Protein AF-A0A7J4LAL2-F1 (afdb_monomer)

Structure (mmCIF, N/CA/C/O backbone):
data_AF-A0A7J4LAL2-F1
#
_entry.id   AF-A0A7J4LAL2-F1
#
loop_
_atom_site.group_PDB
_atom_site.id
_atom_site.type_symbol
_atom_site.label_atom_id
_atom_site.label_alt_id
_atom_site.label_comp_id
_atom_site.label_asym_id
_atom_site.label_entity_id
_atom_site.label_seq_id
_atom_site.pdbx_PDB_ins_code
_atom_site.Cartn_x
_atom_site.Cartn_y
_atom_site.Cartn_z
_atom_site.occupancy
_atom_site.B_iso_or_equiv
_atom_site.auth_seq_id
_atom_site.auth_comp_id
_atom_site.auth_asym_id
_atom_site.auth_atom_id
_atom_site.pdbx_PDB_model_num
ATOM 1 N N . MET A 1 1 ? -3.115 -68.281 -24.244 1.00 37.03 1 MET A N 1
ATOM 2 C CA . MET A 1 1 ? -1.681 -67.940 -24.209 1.00 37.03 1 MET A CA 1
ATOM 3 C C . MET A 1 1 ? -1.554 -66.505 -24.673 1.00 37.03 1 MET A C 1
ATOM 5 O O . MET A 1 1 ? -2.064 -66.215 -25.743 1.00 37.03 1 MET A O 1
A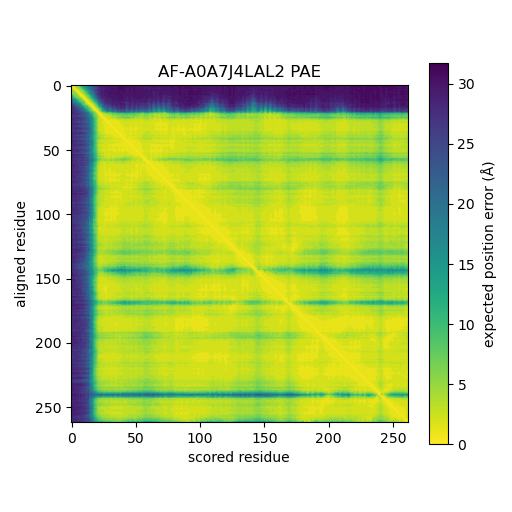TOM 9 N N . ASP A 1 2 ? -0.970 -65.681 -23.801 1.00 36.44 2 ASP A N 1
ATOM 10 C CA . ASP A 1 2 ? -0.327 -64.375 -24.030 1.00 36.44 2 ASP A CA 1
ATOM 11 C C . ASP A 1 2 ? -1.163 -63.224 -24.619 1.00 36.44 2 ASP A C 1
ATOM 13 O O . ASP A 1 2 ? -1.672 -63.290 -25.729 1.00 36.44 2 ASP A O 1
ATOM 17 N N . ARG A 1 3 ? -1.544 -62.252 -23.774 1.00 35.62 3 ARG A N 1
ATOM 18 C CA . ARG A 1 3 ? -0.786 -61.046 -23.348 1.00 35.62 3 ARG A CA 1
ATOM 19 C C . ARG A 1 3 ? -0.730 -60.003 -24.466 1.00 35.62 3 ARG A C 1
ATOM 21 O O . ARG A 1 3 ? -0.065 -60.208 -25.465 1.00 35.62 3 ARG A O 1
ATOM 28 N N . ASP A 1 4 ? -1.437 -58.893 -24.262 1.00 35.50 4 ASP A N 1
ATOM 29 C CA . ASP A 1 4 ? -0.792 -57.584 -24.105 1.00 35.50 4 ASP A CA 1
ATOM 30 C C . ASP A 1 4 ? -1.846 -56.512 -23.804 1.00 35.50 4 ASP A C 1
ATOM 32 O O . ASP A 1 4 ? -2.531 -55.968 -24.671 1.00 35.50 4 ASP A O 1
ATOM 36 N N . THR A 1 5 ? -1.982 -56.217 -22.513 1.00 37.84 5 THR A N 1
ATOM 37 C CA . THR A 1 5 ? -2.613 -55.001 -22.006 1.00 37.84 5 THR A CA 1
ATOM 38 C C . THR A 1 5 ? -1.734 -53.810 -22.373 1.00 37.84 5 THR A C 1
ATOM 40 O O . THR A 1 5 ? -0.661 -53.625 -21.802 1.00 37.84 5 THR A O 1
ATOM 43 N N . LYS A 1 6 ? -2.191 -52.997 -23.328 1.00 37.53 6 LYS A N 1
ATOM 44 C CA . LYS A 1 6 ? -1.593 -51.699 -23.644 1.00 37.53 6 LYS A CA 1
ATOM 45 C C . LYS A 1 6 ? -1.957 -50.709 -22.539 1.00 37.53 6 LYS A C 1
ATOM 47 O O . LYS A 1 6 ? -3.076 -50.209 -22.482 1.00 37.53 6 LYS A O 1
ATOM 52 N N . THR A 1 7 ? -1.003 -50.469 -21.652 1.00 33.69 7 THR A N 1
ATOM 53 C CA . THR A 1 7 ? -1.002 -49.380 -20.678 1.00 33.69 7 THR A CA 1
ATOM 54 C C . THR A 1 7 ? -0.974 -48.057 -21.442 1.00 33.69 7 THR A C 1
ATOM 56 O O . THR A 1 7 ? 0.025 -47.725 -22.079 1.00 33.69 7 THR A O 1
ATOM 59 N N . THR A 1 8 ? -2.086 -47.325 -21.452 1.00 35.75 8 THR A N 1
ATOM 60 C CA . THR A 1 8 ? -2.110 -45.932 -21.910 1.00 35.75 8 THR A CA 1
ATOM 61 C C . THR A 1 8 ? -1.498 -45.085 -20.806 1.00 35.75 8 THR A C 1
ATOM 63 O O . THR A 1 8 ? -2.106 -44.904 -19.755 1.00 35.75 8 THR A O 1
ATOM 66 N N . ASP A 1 9 ? -0.269 -44.643 -21.051 1.00 32.09 9 ASP A N 1
ATOM 67 C CA . ASP A 1 9 ? 0.460 -43.657 -20.261 1.00 32.09 9 ASP A CA 1
ATOM 68 C C . ASP A 1 9 ? -0.407 -42.398 -20.105 1.00 32.09 9 ASP A C 1
ATOM 70 O O . ASP A 1 9 ? -0.666 -41.672 -21.070 1.00 32.09 9 ASP A O 1
ATOM 74 N N . GLU A 1 10 ? -0.880 -42.150 -18.886 1.00 33.84 10 GLU A N 1
ATOM 75 C CA . GLU A 1 10 ? -1.376 -40.843 -18.483 1.00 33.84 10 GLU A CA 1
ATOM 76 C C . GLU A 1 10 ? -0.178 -39.894 -18.480 1.00 33.84 10 GLU A C 1
ATOM 78 O O . GLU A 1 10 ? 0.601 -39.825 -17.529 1.00 33.84 10 GLU A O 1
ATOM 83 N N . SER A 1 11 ? -0.008 -39.161 -19.580 1.00 35.31 11 SER A N 1
ATOM 84 C CA . SER A 1 11 ? 0.901 -38.027 -19.635 1.00 35.31 11 SER A CA 1
ATOM 85 C C . SER A 1 11 ? 0.425 -36.986 -18.623 1.00 35.31 11 SER A C 1
ATOM 87 O O . SER A 1 11 ? -0.451 -36.168 -18.915 1.00 35.31 11 SER A O 1
ATOM 89 N N . VAL A 1 12 ? 0.993 -37.031 -17.419 1.00 36.62 12 VAL A N 1
ATOM 90 C CA . VAL A 1 12 ? 0.910 -35.960 -16.430 1.00 36.62 12 VAL A CA 1
ATOM 91 C C . VAL A 1 12 ? 1.458 -34.711 -17.108 1.00 36.62 12 VAL A C 1
ATOM 93 O O . VAL A 1 12 ? 2.666 -34.577 -17.314 1.00 36.62 12 VAL A O 1
ATOM 96 N N . SER A 1 13 ? 0.560 -33.815 -17.522 1.00 32.97 13 SER A N 1
ATOM 97 C CA . SER A 1 13 ? 0.943 -32.514 -18.050 1.00 32.97 13 SER A CA 1
ATOM 98 C C . SER A 1 13 ? 1.748 -31.812 -16.963 1.00 32.97 13 SER A C 1
ATOM 100 O O . SER A 1 13 ? 1.212 -31.499 -15.896 1.00 32.97 13 SER A O 1
ATOM 102 N N . ALA A 1 14 ? 3.039 -31.601 -17.220 1.00 33.41 14 ALA A N 1
ATOM 103 C CA . ALA A 1 14 ? 3.868 -30.739 -16.394 1.00 33.41 14 ALA A CA 1
ATOM 104 C C . ALA A 1 14 ? 3.110 -29.422 -16.156 1.00 33.41 14 ALA A C 1
ATOM 106 O O . ALA A 1 14 ? 2.468 -28.935 -17.093 1.00 33.41 14 ALA A O 1
ATOM 107 N N . PRO A 1 15 ? 3.141 -28.857 -14.935 1.00 31.86 15 PRO A N 1
ATOM 108 C CA . PRO A 1 15 ? 2.466 -27.599 -14.668 1.00 31.86 15 PRO A CA 1
ATOM 109 C C . PRO A 1 15 ? 2.967 -26.594 -15.698 1.00 31.86 15 PRO A C 1
ATOM 111 O O . PRO A 1 15 ? 4.175 -26.365 -15.795 1.00 31.86 15 PRO A O 1
ATOM 114 N N . GLU A 1 16 ? 2.045 -26.066 -16.508 1.00 30.48 16 GLU A N 1
ATOM 115 C CA . GLU A 1 16 ? 2.345 -25.012 -17.465 1.00 30.48 16 GLU A CA 1
ATOM 116 C C . GLU A 1 16 ? 3.168 -23.967 -16.722 1.00 30.48 16 GLU A C 1
ATOM 118 O O . GLU A 1 16 ? 2.701 -23.365 -15.751 1.00 30.48 16 GLU A O 1
ATOM 123 N N . CYS A 1 17 ? 4.428 -23.822 -17.133 1.00 28.47 17 CYS A N 1
ATOM 124 C CA . CYS A 1 17 ? 5.316 -22.791 -16.640 1.00 28.47 17 CYS A CA 1
ATOM 125 C C . CYS A 1 17 ? 4.648 -21.470 -17.014 1.00 28.47 17 CYS A C 1
ATOM 127 O O . CYS A 1 17 ? 4.787 -20.998 -18.144 1.00 28.47 17 CYS A O 1
ATOM 129 N N . ARG A 1 18 ? 3.808 -20.942 -16.113 1.00 34.31 18 ARG A N 1
ATOM 130 C CA . ARG A 1 18 ? 3.089 -19.691 -16.320 1.00 34.31 18 ARG A CA 1
ATOM 131 C C . ARG A 1 18 ? 4.161 -18.653 -16.552 1.00 34.31 18 ARG A C 1
ATOM 133 O O . ARG A 1 18 ? 4.879 -18.288 -15.623 1.00 34.31 18 ARG A O 1
ATOM 140 N N . VAL A 1 19 ? 4.296 -18.232 -17.808 1.00 36.88 19 VAL A N 1
ATOM 141 C CA . VAL A 1 19 ? 5.183 -17.138 -18.172 1.00 36.88 19 VAL A CA 1
ATOM 142 C C . VAL A 1 19 ? 4.794 -15.988 -17.247 1.00 36.88 19 VAL A C 1
ATOM 144 O O . VAL A 1 19 ? 3.631 -15.577 -17.268 1.00 36.88 19 VAL A O 1
ATOM 147 N N . PRO A 1 20 ? 5.705 -15.522 -16.384 1.00 49.03 20 PRO A N 1
ATOM 148 C CA . PRO A 1 20 ? 5.380 -14.497 -15.415 1.00 49.03 20 PRO A CA 1
ATOM 149 C C . PRO A 1 20 ? 4.814 -13.295 -16.155 1.00 49.03 20 PRO A C 1
ATOM 151 O O . PRO A 1 20 ? 5.414 -12.839 -17.136 1.00 49.03 20 PRO A O 1
ATOM 154 N N . THR A 1 21 ? 3.672 -12.778 -15.701 1.00 60.22 21 THR A N 1
ATOM 155 C CA . THR A 1 21 ? 3.156 -11.497 -16.179 1.00 60.22 21 THR A CA 1
ATOM 156 C C . THR A 1 21 ? 4.270 -10.478 -15.980 1.00 60.22 21 THR A C 1
ATOM 158 O O . THR A 1 21 ? 4.649 -10.163 -14.856 1.00 60.22 21 THR A O 1
ATOM 161 N N . ILE A 1 22 ? 4.893 -10.049 -17.079 1.00 73.75 22 ILE A N 1
ATOM 162 C CA . ILE A 1 22 ? 6.085 -9.205 -17.020 1.00 73.75 22 ILE A CA 1
ATOM 163 C C . ILE A 1 22 ? 5.688 -7.918 -16.293 1.00 73.75 22 ILE A C 1
ATOM 165 O O . ILE A 1 22 ? 4.811 -7.214 -16.798 1.00 73.75 22 ILE A O 1
ATOM 169 N N . ILE A 1 23 ? 6.360 -7.602 -15.174 1.00 83.75 23 ILE A N 1
ATOM 170 C CA . ILE A 1 23 ? 6.176 -6.352 -14.409 1.00 83.75 23 ILE A CA 1
ATOM 171 C C . ILE A 1 23 ? 6.081 -5.204 -15.397 1.00 83.75 23 ILE A C 1
ATOM 173 O O . ILE A 1 23 ? 6.961 -5.105 -16.256 1.00 83.75 23 ILE A O 1
ATOM 177 N N . GLN A 1 24 ? 5.049 -4.363 -15.329 1.00 87.94 24 GLN A N 1
ATOM 178 C CA . GLN A 1 24 ? 4.891 -3.235 -16.254 1.00 87.94 24 GLN A CA 1
ATOM 179 C C . GLN A 1 24 ? 5.505 -1.945 -15.697 1.00 87.94 24 GLN A C 1
ATOM 181 O O . GLN A 1 24 ? 5.954 -1.875 -14.559 1.00 87.94 24 GLN A O 1
ATOM 186 N N . GLN A 1 25 ? 5.639 -0.928 -16.551 1.00 87.75 25 GLN A N 1
ATOM 187 C CA . GLN A 1 25 ? 6.135 0.372 -16.101 1.00 87.75 25 GLN A CA 1
ATOM 188 C C . GLN A 1 25 ? 5.074 1.021 -15.207 1.00 87.75 25 GLN A C 1
ATOM 190 O O . GLN A 1 25 ? 3.978 1.233 -15.715 1.00 87.75 25 GLN A O 1
ATOM 195 N N . PRO A 1 26 ? 5.380 1.379 -13.952 1.00 85.75 26 PRO A N 1
ATOM 196 C CA . PRO A 1 26 ? 4.416 2.011 -13.058 1.00 85.75 26 PRO A CA 1
ATOM 197 C C . PRO A 1 26 ? 4.040 3.396 -13.596 1.00 85.75 26 PRO A C 1
ATOM 199 O O . PRO A 1 26 ? 4.895 4.260 -13.783 1.00 85.75 26 PRO A O 1
ATOM 202 N N . LEU A 1 27 ? 2.753 3.588 -13.872 1.00 93.31 27 LEU A N 1
ATOM 203 C CA . LEU A 1 27 ? 2.161 4.820 -14.409 1.00 93.31 27 LEU A CA 1
ATOM 204 C C . LEU A 1 27 ? 1.568 5.629 -13.254 1.00 93.31 27 LEU A C 1
ATOM 206 O O . LEU A 1 27 ? 0.356 5.789 -13.157 1.00 93.31 27 LEU A O 1
ATOM 210 N N . TRP A 1 28 ? 2.407 5.984 -12.280 1.00 95.94 28 TRP A N 1
ATOM 211 C CA . TRP A 1 28 ? 1.936 6.378 -10.949 1.00 95.94 28 TRP A CA 1
ATOM 212 C C . TRP A 1 28 ? 1.101 7.659 -10.952 1.00 95.94 28 TRP A C 1
ATOM 214 O O . TRP A 1 28 ? 0.039 7.704 -10.334 1.00 95.94 28 TRP A O 1
ATOM 224 N N . GLU A 1 29 ? 1.548 8.680 -11.681 1.00 95.44 29 GLU A N 1
ATOM 225 C CA . GLU A 1 29 ? 0.837 9.957 -11.766 1.00 95.44 29 GLU A CA 1
ATOM 226 C C . GLU A 1 29 ? -0.463 9.816 -12.563 1.00 95.44 29 GLU A C 1
ATOM 228 O O . GLU A 1 29 ? -1.510 10.301 -12.132 1.00 95.44 29 GLU A O 1
ATOM 233 N N . GLU A 1 30 ? -0.438 9.080 -13.676 1.00 96.81 30 GLU A N 1
ATOM 234 C CA . GLU A 1 30 ? -1.635 8.765 -14.454 1.00 96.81 30 GLU A CA 1
ATOM 235 C C . GLU A 1 30 ? -2.632 7.944 -13.632 1.00 96.81 30 GLU A C 1
ATOM 237 O O . GLU A 1 30 ? -3.825 8.232 -13.653 1.00 96.81 30 GLU A O 1
ATOM 242 N N . ALA A 1 31 ? -2.159 6.960 -12.868 1.00 97.06 31 ALA A N 1
ATOM 243 C CA . ALA A 1 31 ? -2.991 6.135 -12.004 1.00 97.06 31 ALA A CA 1
ATOM 244 C C . ALA A 1 31 ? -3.607 6.937 -10.855 1.00 97.06 31 ALA A C 1
ATOM 246 O O . ALA A 1 31 ? -4.798 6.806 -10.579 1.00 97.06 31 ALA A O 1
ATOM 247 N N . LYS A 1 32 ? -2.824 7.808 -10.212 1.00 97.06 32 LYS A N 1
ATOM 248 C CA . LYS A 1 32 ? -3.316 8.709 -9.166 1.00 97.06 32 LYS A CA 1
ATOM 249 C C . LYS A 1 32 ? -4.404 9.621 -9.726 1.00 97.06 32 LYS A C 1
ATOM 251 O O . LYS A 1 32 ? -5.471 9.742 -9.129 1.00 97.06 32 LYS A O 1
ATOM 256 N N . ASN A 1 33 ? -4.178 10.205 -10.902 1.00 96.75 33 ASN A N 1
ATOM 257 C CA . ASN A 1 33 ? -5.183 11.012 -11.590 1.00 96.75 33 ASN A CA 1
ATOM 258 C C . ASN A 1 33 ? -6.412 10.186 -11.983 1.00 96.75 33 AS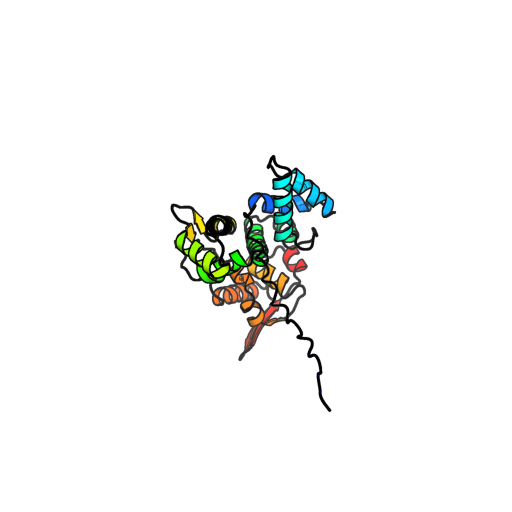N A C 1
ATOM 260 O O . ASN A 1 33 ? -7.528 10.675 -11.832 1.00 96.75 33 ASN A O 1
ATOM 264 N N . ALA A 1 34 ? -6.237 8.931 -12.403 1.00 97.50 34 ALA A N 1
ATOM 265 C CA . ALA A 1 34 ? -7.336 8.025 -12.712 1.00 97.50 34 ALA A CA 1
ATOM 266 C C . ALA A 1 34 ? -8.227 7.774 -11.486 1.00 97.50 34 ALA A C 1
ATOM 268 O O . ALA A 1 34 ? -9.443 7.910 -11.593 1.00 97.50 34 ALA A O 1
ATOM 269 N N . VAL A 1 35 ? -7.645 7.503 -10.310 1.00 97.44 35 VAL A N 1
ATOM 270 C CA . VAL A 1 35 ? -8.403 7.382 -9.050 1.00 97.44 35 VAL A CA 1
ATOM 271 C C . VAL A 1 35 ? -9.186 8.659 -8.761 1.00 97.44 35 VAL A C 1
ATOM 273 O O . VAL A 1 35 ? -10.392 8.598 -8.532 1.00 97.44 35 VAL A O 1
ATOM 276 N N . LYS A 1 36 ? -8.555 9.833 -8.846 1.00 97.44 36 LYS A N 1
ATOM 277 C CA . LYS A 1 36 ? -9.245 11.110 -8.600 1.00 97.44 36 LYS A CA 1
ATOM 278 C C . LYS A 1 36 ? -10.390 11.360 -9.589 1.00 97.44 36 LYS A C 1
ATOM 280 O O . LYS A 1 36 ? -11.484 11.748 -9.186 1.00 97.44 36 LYS A O 1
ATOM 285 N N . MET A 1 37 ? -10.138 11.119 -10.872 1.00 96.44 37 MET A N 1
ATOM 286 C CA . MET A 1 37 ? -11.085 11.313 -11.969 1.00 96.44 37 MET A CA 1
ATOM 287 C C . MET A 1 37 ? -12.261 10.336 -11.904 1.00 96.44 37 MET A C 1
ATOM 289 O O . MET A 1 37 ? -13.379 10.699 -12.257 1.00 96.44 37 MET A O 1
ATOM 293 N N . SER A 1 38 ? -12.033 9.112 -11.428 1.00 97.00 38 SER A N 1
ATOM 294 C CA . SER A 1 38 ? -13.053 8.063 -11.372 1.00 97.00 38 SER A CA 1
ATOM 295 C C . SER A 1 38 ? -14.291 8.442 -10.546 1.00 97.00 38 SER A C 1
ATOM 297 O O . SER A 1 38 ? -15.381 7.957 -10.837 1.00 97.00 38 SER A O 1
ATOM 299 N N . LEU A 1 39 ? -14.163 9.380 -9.597 1.00 96.38 39 LEU A N 1
ATOM 300 C CA . LEU A 1 39 ? -15.287 9.918 -8.819 1.00 96.38 39 LEU A CA 1
ATOM 301 C C . LEU A 1 39 ? -16.321 10.680 -9.664 1.00 96.38 39 LEU A C 1
ATOM 303 O O . LEU A 1 39 ? -17.445 10.888 -9.217 1.00 96.38 39 LEU A O 1
ATOM 307 N N . GLN A 1 40 ? -15.953 11.114 -10.871 1.00 96.69 40 GLN A N 1
ATOM 308 C CA . GLN A 1 40 ? -16.844 11.838 -11.783 1.00 96.69 40 GLN A CA 1
ATOM 309 C C . GLN A 1 40 ? -17.765 10.898 -12.575 1.00 96.69 40 GLN A C 1
ATOM 311 O O . GLN A 1 40 ? -18.646 11.356 -13.302 1.00 96.69 40 GLN A O 1
ATOM 316 N N . TYR A 1 41 ? -17.575 9.583 -12.442 1.00 97.00 41 TYR A N 1
ATOM 317 C CA . TYR A 1 41 ? -18.267 8.572 -13.227 1.00 97.00 41 TYR A CA 1
ATOM 318 C C . TYR A 1 41 ? -19.112 7.673 -12.328 1.00 97.00 41 TYR A C 1
ATOM 320 O O . TYR A 1 41 ? -18.712 7.295 -11.233 1.00 97.00 41 TYR A O 1
ATOM 328 N N . LYS A 1 42 ? -20.292 7.297 -12.827 1.00 94.44 42 LYS A N 1
ATOM 329 C CA . LYS A 1 42 ? -21.155 6.281 -12.199 1.00 94.44 42 LYS A CA 1
ATOM 330 C C . LYS A 1 42 ? -21.003 4.902 -12.841 1.00 94.44 42 LYS A C 1
ATOM 332 O O . LYS A 1 42 ? -21.334 3.899 -12.225 1.00 94.44 42 LYS A O 1
ATOM 337 N N . ILE A 1 43 ? -20.527 4.862 -14.087 1.00 96.44 43 ILE A N 1
ATOM 338 C CA . ILE A 1 43 ? -20.419 3.655 -14.911 1.00 96.44 43 ILE A CA 1
ATOM 339 C C . ILE A 1 43 ? -18.945 3.424 -15.229 1.00 96.44 43 ILE A C 1
ATOM 341 O O . ILE A 1 43 ? -18.274 4.321 -15.747 1.00 96.44 43 ILE A O 1
ATOM 345 N N . PHE A 1 44 ? -18.453 2.220 -14.932 1.00 97.06 44 PHE A N 1
ATOM 346 C CA . PHE A 1 44 ? -17.044 1.864 -15.096 1.00 97.06 44 PHE A CA 1
ATOM 347 C C . PHE A 1 44 ? -16.560 1.989 -16.547 1.00 97.06 44 PHE A C 1
ATOM 349 O O . PHE A 1 44 ? -15.470 2.505 -16.781 1.00 97.06 44 PHE A O 1
ATOM 356 N N . ASP A 1 45 ? -17.366 1.577 -17.527 1.00 97.62 45 ASP A N 1
ATOM 357 C CA . ASP A 1 45 ? -16.967 1.643 -18.937 1.00 97.62 45 ASP A CA 1
ATOM 358 C C . ASP A 1 45 ? -16.782 3.084 -19.434 1.00 97.62 45 ASP A C 1
ATOM 360 O O . ASP A 1 45 ? -15.796 3.362 -20.117 1.00 97.62 45 ASP A O 1
ATOM 364 N N . ASN A 1 46 ? -17.629 4.024 -18.996 1.00 97.75 46 ASN A N 1
ATOM 365 C CA . ASN A 1 46 ? -17.462 5.448 -19.310 1.00 97.75 46 ASN A CA 1
ATOM 366 C C . ASN A 1 46 ? -16.155 5.996 -18.718 1.00 97.75 46 ASN A C 1
ATOM 368 O O . ASN A 1 46 ? -15.431 6.741 -19.377 1.00 97.75 46 ASN A O 1
ATOM 372 N N . PHE A 1 47 ? -15.832 5.601 -17.481 1.00 98.19 47 PHE A N 1
ATOM 373 C CA . PHE A 1 47 ? -14.557 5.942 -16.853 1.00 98.19 47 PHE A CA 1
ATOM 374 C C . PHE A 1 47 ? -13.373 5.363 -17.637 1.00 98.19 47 PHE A C 1
ATOM 376 O O . PHE A 1 47 ? -12.418 6.077 -17.924 1.00 98.19 47 PHE A O 1
ATOM 383 N N . LYS A 1 48 ? -13.436 4.083 -18.011 1.00 97.75 48 LYS A N 1
ATOM 384 C CA . LYS A 1 48 ? -12.383 3.383 -18.757 1.00 97.75 48 LYS A CA 1
ATOM 385 C C . LYS A 1 48 ? -12.128 4.005 -20.129 1.00 97.75 48 LYS A C 1
ATOM 387 O O . LYS A 1 48 ? -10.974 4.098 -20.550 1.00 97.75 48 LYS A O 1
ATOM 392 N N . GLU A 1 49 ? -13.181 4.391 -20.842 1.00 97.38 49 GLU A N 1
ATOM 393 C CA . GLU A 1 49 ? -13.060 5.085 -22.124 1.00 97.38 49 GLU A CA 1
ATOM 394 C C . GLU A 1 49 ? -12.450 6.476 -21.936 1.00 97.38 49 GLU A C 1
ATOM 396 O O . GLU A 1 49 ? -11.520 6.854 -22.653 1.00 97.38 49 GLU A O 1
ATOM 401 N N . ASN A 1 50 ? -12.902 7.221 -20.926 1.00 97.38 50 ASN A N 1
ATOM 402 C CA . ASN A 1 50 ? -12.339 8.533 -20.644 1.00 97.38 50 ASN A CA 1
ATOM 403 C C . ASN A 1 50 ? -10.868 8.460 -20.207 1.00 97.38 50 ASN A C 1
ATOM 405 O O . ASN A 1 50 ? -10.058 9.255 -20.677 1.00 97.38 50 ASN A O 1
ATOM 409 N N . LEU A 1 51 ? -10.497 7.475 -19.384 1.00 97.31 51 LEU A N 1
ATOM 410 C CA . LEU A 1 51 ? -9.109 7.210 -19.011 1.00 97.31 51 LEU A CA 1
ATOM 411 C C . LEU A 1 51 ? -8.253 6.931 -20.244 1.00 97.31 51 LEU A C 1
ATOM 413 O O . LEU A 1 51 ? -7.189 7.518 -20.394 1.00 97.31 51 LEU A O 1
ATOM 417 N N . TYR A 1 52 ? -8.730 6.098 -21.171 1.00 97.00 52 TYR A N 1
ATOM 418 C CA . TYR A 1 52 ? -8.026 5.868 -22.430 1.00 97.00 52 TYR A CA 1
ATOM 419 C C . TYR A 1 52 ? -7.792 7.168 -23.218 1.00 97.00 52 TYR A C 1
ATOM 421 O O . TYR A 1 52 ? -6.697 7.359 -23.748 1.00 97.00 52 TYR A O 1
ATOM 429 N N . ASN A 1 53 ? -8.789 8.054 -23.283 1.00 95.12 53 ASN A N 1
ATOM 430 C CA . ASN A 1 53 ? -8.723 9.304 -24.044 1.00 95.12 53 ASN A CA 1
ATOM 431 C C . ASN A 1 53 ? -7.912 10.414 -23.352 1.00 95.12 53 ASN A C 1
ATOM 433 O O . ASN A 1 53 ? -7.376 11.280 -24.039 1.00 95.12 53 ASN A O 1
ATOM 437 N N . SER A 1 54 ? -7.797 10.398 -22.021 1.00 93.94 54 SER A N 1
ATOM 438 C CA . SER A 1 54 ? -7.073 11.421 -21.251 1.00 93.94 54 SER A CA 1
ATOM 439 C C . SER A 1 54 ? -5.567 11.165 -21.136 1.00 93.94 54 SER A C 1
ATOM 441 O O . SER A 1 54 ? -4.805 12.065 -20.781 1.00 93.94 54 SER A O 1
ATOM 443 N N . LEU A 1 55 ? -5.106 9.956 -21.466 1.00 94.50 55 LEU A N 1
ATOM 444 C CA . LEU A 1 55 ? -3.684 9.629 -21.508 1.00 94.50 55 LEU A CA 1
ATOM 445 C C . LEU A 1 55 ? -2.959 10.436 -22.600 1.00 94.50 55 LEU A C 1
ATOM 447 O O . LEU A 1 55 ? -3.254 10.305 -23.786 1.00 94.50 55 LEU A O 1
ATOM 451 N N . HIS A 1 56 ? -1.922 11.181 -22.212 1.00 92.94 56 HIS A N 1
ATOM 452 C CA . HIS A 1 56 ? -1.170 12.109 -23.073 1.00 92.94 56 HIS A CA 1
ATOM 453 C C . HIS A 1 56 ? -0.338 11.455 -24.202 1.00 92.94 56 HIS A C 1
ATOM 455 O O . HIS A 1 56 ? 0.361 12.143 -24.944 1.00 92.94 56 HIS A O 1
ATOM 461 N N . TYR A 1 57 ? -0.356 10.127 -24.335 1.00 91.56 57 TYR A N 1
ATOM 462 C CA . TYR A 1 57 ? 0.477 9.401 -25.294 1.00 91.56 57 TYR A CA 1
ATOM 463 C C . TYR A 1 57 ? -0.141 9.390 -26.694 1.00 91.56 57 TYR A C 1
ATOM 465 O O . TYR A 1 57 ? -1.297 9.014 -26.861 1.00 91.56 57 TYR A O 1
ATOM 473 N N . ASN A 1 58 ? 0.653 9.691 -27.727 1.00 90.00 58 ASN A N 1
ATOM 474 C CA . ASN A 1 58 ? 0.169 9.761 -29.115 1.00 90.00 58 ASN A CA 1
ATOM 475 C C . ASN A 1 58 ? -0.277 8.401 -29.686 1.00 90.00 58 ASN A C 1
ATOM 477 O O . ASN A 1 58 ? -1.251 8.327 -30.434 1.00 90.00 58 ASN A O 1
ATOM 481 N N . SER A 1 59 ? 0.416 7.317 -29.325 1.00 95.88 59 SER A N 1
ATOM 482 C CA . SER A 1 59 ? 0.122 5.969 -29.826 1.00 95.88 59 SER A CA 1
ATOM 483 C C . SER A 1 59 ? -1.141 5.392 -29.187 1.00 95.88 59 SER A C 1
ATOM 485 O O . SER A 1 59 ? -1.201 5.190 -27.971 1.00 95.88 59 SER A O 1
ATOM 487 N N . SER A 1 60 ? -2.120 5.041 -30.024 1.00 94.25 60 SER A N 1
ATOM 488 C CA . SER A 1 60 ? -3.356 4.370 -29.604 1.00 94.25 60 SER A CA 1
ATOM 489 C C . SER A 1 60 ? -3.081 3.039 -28.899 1.00 94.25 60 SER A C 1
ATOM 491 O O . SER A 1 60 ? -3.738 2.724 -27.904 1.00 94.25 60 SER A O 1
ATOM 493 N N . GLN A 1 61 ? -2.078 2.290 -29.365 1.00 94.38 61 GLN A N 1
ATOM 494 C CA . GLN A 1 61 ? -1.658 1.030 -28.760 1.00 94.38 61 GLN A CA 1
ATOM 495 C C . GLN A 1 61 ? -1.035 1.251 -27.377 1.00 94.38 61 GLN A C 1
ATOM 497 O O . GLN A 1 61 ? -1.345 0.514 -26.442 1.00 94.38 61 GLN A O 1
ATOM 502 N N . THR A 1 62 ? -0.205 2.287 -27.215 1.00 93.38 62 THR A N 1
ATOM 503 C CA . THR A 1 62 ? 0.382 2.635 -25.912 1.00 93.38 62 THR A CA 1
ATOM 504 C C . THR A 1 62 ? -0.702 3.036 -24.917 1.00 93.38 62 THR A C 1
ATOM 506 O O . THR A 1 62 ? -0.738 2.486 -23.818 1.00 93.38 62 THR A O 1
ATOM 509 N N . ARG A 1 63 ? -1.644 3.906 -25.318 1.00 95.62 63 ARG A N 1
ATOM 510 C CA . ARG A 1 63 ? -2.795 4.273 -24.474 1.00 95.62 63 ARG A CA 1
ATOM 511 C C . ARG A 1 63 ? -3.608 3.046 -24.064 1.00 95.62 63 ARG A C 1
ATOM 513 O O . ARG A 1 63 ? -3.988 2.929 -22.905 1.00 95.62 63 ARG A O 1
ATOM 520 N N . LYS A 1 64 ? -3.822 2.088 -24.974 1.00 95.75 64 LYS A N 1
ATOM 521 C CA . LYS A 1 64 ? -4.569 0.851 -24.686 1.00 95.75 64 LYS A CA 1
ATOM 522 C C . LYS A 1 64 ? -3.873 -0.004 -23.626 1.00 95.75 64 LYS A C 1
ATOM 524 O O . LYS A 1 64 ? -4.529 -0.457 -22.687 1.00 95.75 64 LYS A O 1
ATOM 529 N N . ILE A 1 65 ? -2.562 -0.212 -23.762 1.00 93.62 65 ILE A N 1
ATOM 530 C CA . ILE A 1 65 ? -1.760 -0.978 -22.795 1.00 93.62 65 ILE A CA 1
ATOM 531 C C . ILE A 1 65 ? -1.789 -0.288 -21.429 1.00 93.62 65 ILE A C 1
ATOM 533 O O . ILE A 1 65 ? -2.063 -0.925 -20.420 1.00 93.62 65 ILE A O 1
ATOM 537 N N . TYR A 1 66 ? -1.556 1.019 -21.393 1.00 95.31 66 TYR A N 1
ATOM 538 C CA . TYR A 1 66 ? -1.466 1.778 -20.147 1.00 95.31 66 TYR A CA 1
ATOM 539 C C . TYR A 1 66 ? -2.803 1.891 -19.423 1.00 95.31 66 TYR A C 1
ATOM 541 O O . TYR A 1 66 ? -2.855 1.665 -18.218 1.00 95.31 66 TYR A O 1
ATOM 549 N N . ASN A 1 67 ? -3.889 2.117 -20.161 1.00 96.50 67 ASN A N 1
ATOM 550 C CA . ASN A 1 67 ? -5.243 2.039 -19.625 1.00 96.50 67 ASN A CA 1
ATOM 551 C C . ASN A 1 67 ? -5.511 0.665 -18.987 1.00 96.50 67 ASN A C 1
ATOM 553 O O . ASN A 1 67 ? -5.998 0.579 -17.864 1.00 96.50 67 ASN A O 1
ATOM 557 N N . THR A 1 68 ? -5.129 -0.415 -19.680 1.00 95.56 68 THR A N 1
ATOM 558 C CA . THR A 1 68 ? -5.285 -1.788 -19.172 1.00 95.56 68 THR A CA 1
ATOM 559 C C . THR A 1 68 ? -4.482 -2.010 -17.891 1.00 95.56 68 THR A C 1
ATOM 561 O O . THR A 1 68 ? -5.012 -2.585 -16.946 1.00 95.56 68 THR A O 1
ATOM 564 N N . ASN A 1 69 ? -3.241 -1.520 -17.828 1.00 94.94 69 ASN A N 1
ATOM 565 C CA . ASN A 1 69 ? -2.392 -1.660 -16.645 1.00 94.94 69 ASN A CA 1
ATOM 566 C C . ASN A 1 69 ? -2.946 -0.878 -15.446 1.00 94.94 69 ASN A C 1
ATOM 568 O O . ASN A 1 69 ? -3.083 -1.445 -14.368 1.00 94.94 69 ASN A O 1
ATOM 572 N N . ILE A 1 70 ? -3.320 0.395 -15.631 1.00 96.94 70 ILE A N 1
ATOM 573 C CA . ILE A 1 70 ? -3.887 1.229 -14.557 1.00 96.94 70 ILE A CA 1
ATOM 574 C C . ILE A 1 70 ? -5.152 0.581 -13.987 1.00 96.94 70 ILE A C 1
ATOM 576 O O . ILE A 1 70 ? -5.299 0.480 -12.769 1.00 96.94 70 ILE A O 1
ATOM 580 N N . ILE A 1 71 ? -6.039 0.098 -14.861 1.00 96.81 71 ILE A N 1
ATOM 581 C CA . ILE A 1 71 ? -7.244 -0.628 -14.453 1.00 96.81 71 ILE A CA 1
ATOM 582 C C . ILE A 1 71 ? -6.882 -1.915 -13.711 1.00 96.81 71 ILE A C 1
ATOM 584 O O . ILE A 1 71 ? -7.433 -2.167 -12.646 1.00 96.81 71 ILE A O 1
ATOM 588 N N . GLY A 1 72 ? -5.952 -2.709 -14.242 1.00 95.44 72 GLY A N 1
ATOM 589 C CA . GLY A 1 72 ? -5.536 -3.969 -13.628 1.00 95.44 72 GLY A CA 1
ATOM 590 C C . GLY A 1 72 ? -4.969 -3.792 -12.220 1.00 95.44 72 GLY A C 1
ATOM 591 O O . GLY A 1 72 ? -5.249 -4.605 -11.346 1.00 95.44 72 GLY A O 1
ATOM 592 N N . TRP A 1 73 ? -4.227 -2.711 -11.979 1.00 95.50 73 TRP A N 1
ATOM 593 C CA . TRP A 1 73 ? -3.668 -2.420 -10.661 1.00 95.50 73 TRP A CA 1
ATOM 594 C C . TRP A 1 73 ? -4.704 -1.882 -9.681 1.00 95.50 73 TRP A C 1
ATOM 596 O O . TRP A 1 73 ? -4.816 -2.390 -8.568 1.00 95.50 73 TRP A O 1
ATOM 606 N N . PHE A 1 74 ? -5.453 -0.852 -10.073 1.00 96.69 74 PHE A N 1
ATOM 607 C CA . PHE A 1 74 ? -6.214 -0.031 -9.123 1.00 96.69 74 PHE A CA 1
ATOM 608 C C . PHE A 1 74 ? -7.731 -0.235 -9.189 1.00 96.69 74 PHE A C 1
ATOM 610 O O . PHE A 1 74 ? -8.447 0.214 -8.298 1.00 96.69 74 PHE A O 1
ATOM 617 N N . PHE A 1 75 ? -8.220 -0.944 -10.209 1.00 96.38 75 PHE A N 1
ATOM 618 C CA . PHE A 1 75 ? -9.632 -1.281 -10.401 1.00 96.38 75 PHE A CA 1
ATOM 619 C C . PHE A 1 75 ? -9.813 -2.742 -10.864 1.00 96.38 75 PHE A C 1
ATOM 621 O O . PHE A 1 75 ? -10.496 -2.986 -11.866 1.00 96.38 75 PHE A O 1
ATOM 628 N N . PRO A 1 76 ? -9.215 -3.734 -10.171 1.00 92.81 76 PRO A N 1
ATOM 629 C CA . PRO A 1 76 ? -9.192 -5.125 -10.636 1.00 92.81 76 PRO A CA 1
ATOM 630 C C . PRO A 1 76 ? -10.598 -5.725 -10.798 1.00 92.81 76 PRO A C 1
ATOM 632 O O . PRO A 1 76 ? -10.851 -6.484 -11.732 1.00 92.81 76 PRO A O 1
ATOM 635 N N . GLU A 1 77 ? -11.539 -5.317 -9.945 1.00 93.06 77 GLU A N 1
ATOM 636 C CA . GLU A 1 77 ? -12.945 -5.742 -9.978 1.00 93.06 77 GLU A CA 1
ATOM 637 C C . GLU A 1 77 ? -13.799 -4.984 -11.009 1.00 93.06 77 GLU A C 1
ATOM 639 O O . GLU A 1 77 ? -15.000 -5.226 -11.110 1.00 93.06 77 GLU A O 1
ATOM 644 N N . LYS A 1 78 ? -13.202 -4.064 -11.783 1.00 94.94 78 LYS A N 1
ATOM 645 C CA . LYS A 1 78 ? -13.890 -3.240 -12.795 1.00 94.94 78 LYS A CA 1
ATOM 646 C C . LYS A 1 78 ? -15.100 -2.482 -12.235 1.00 94.94 78 LYS A C 1
ATOM 648 O O . LYS A 1 78 ? -16.158 -2.410 -12.858 1.00 94.94 78 LYS A O 1
ATOM 653 N N . ARG A 1 79 ? -14.927 -1.905 -11.047 1.00 94.88 79 ARG A N 1
ATOM 654 C CA . ARG A 1 79 ? -15.936 -1.117 -10.329 1.00 94.88 79 ARG A CA 1
ATOM 655 C C . ARG A 1 79 ? -15.349 0.199 -9.824 1.00 94.88 79 ARG A C 1
ATOM 657 O O . ARG A 1 79 ? -14.130 0.340 -9.776 1.00 94.88 79 ARG A O 1
ATOM 664 N N . LEU A 1 80 ? -16.208 1.162 -9.490 1.00 94.81 80 LEU A N 1
ATOM 665 C CA . LEU A 1 80 ? -15.815 2.520 -9.069 1.00 94.81 80 LEU A CA 1
ATOM 666 C C . LEU A 1 80 ? -16.043 2.774 -7.568 1.00 94.81 80 LEU A C 1
ATOM 668 O O . LEU A 1 80 ? -15.623 3.791 -7.030 1.00 94.81 80 LEU A O 1
ATOM 672 N N . ASP A 1 81 ? -16.684 1.851 -6.871 1.00 92.06 81 ASP A N 1
ATOM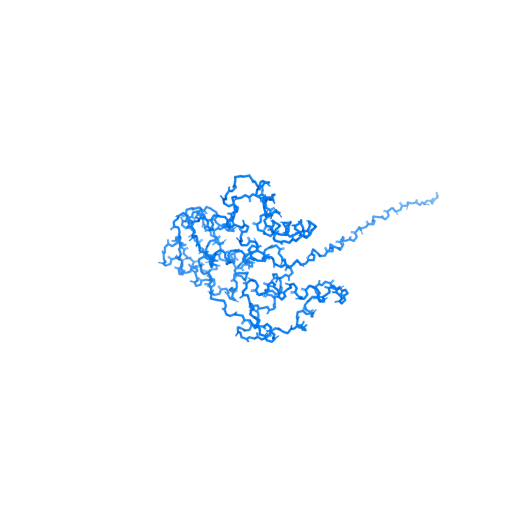 673 C CA . ASP A 1 81 ? -16.865 1.802 -5.420 1.00 92.06 81 ASP A CA 1
ATOM 674 C C . ASP A 1 81 ? -15.700 1.046 -4.759 1.00 92.06 81 ASP A C 1
ATOM 676 O O . ASP A 1 81 ? -15.875 0.066 -4.043 1.00 92.06 81 ASP A O 1
ATOM 680 N N . THR A 1 82 ? -14.470 1.479 -5.040 1.00 94.50 82 THR A N 1
ATOM 681 C CA . THR A 1 82 ? -13.254 0.871 -4.479 1.00 94.50 82 THR A CA 1
ATOM 682 C C . THR A 1 82 ? -12.811 1.573 -3.194 1.00 94.50 82 THR A C 1
ATOM 684 O O . THR A 1 82 ? -13.170 2.726 -2.929 1.00 94.50 82 THR A O 1
ATOM 687 N N . LEU A 1 83 ? -11.942 0.913 -2.418 1.00 96.62 83 LEU A N 1
ATOM 688 C CA . LEU A 1 83 ? -11.303 1.525 -1.250 1.00 96.62 83 LEU A CA 1
ATOM 689 C C . LEU A 1 83 ? -10.586 2.837 -1.610 1.00 96.62 83 LEU A C 1
ATOM 691 O O . LEU A 1 83 ? -10.730 3.830 -0.902 1.00 96.62 83 LEU A O 1
ATOM 695 N N . LEU A 1 84 ? -9.848 2.860 -2.722 1.00 97.19 84 LEU A N 1
ATOM 696 C CA . LEU A 1 84 ? -9.110 4.037 -3.194 1.00 97.19 84 LEU A CA 1
ATOM 697 C C . LEU A 1 84 ? -10.036 5.227 -3.452 1.00 97.19 84 LEU A C 1
ATOM 699 O O . LEU A 1 84 ? -9.745 6.350 -3.031 1.00 97.19 84 LEU A O 1
ATOM 703 N N . ASN A 1 85 ? -11.172 4.963 -4.094 1.00 94.56 85 ASN A N 1
ATOM 704 C CA . ASN A 1 85 ? -12.186 5.962 -4.386 1.00 94.56 85 ASN A CA 1
ATOM 705 C C . ASN A 1 85 ? -12.790 6.520 -3.100 1.00 94.56 85 ASN A C 1
ATOM 707 O O . ASN A 1 85 ? -12.892 7.736 -2.945 1.00 94.56 85 ASN A O 1
ATOM 711 N N . ASN A 1 86 ? -13.136 5.645 -2.155 1.00 95.81 86 ASN A N 1
ATOM 712 C CA . ASN A 1 86 ? -13.690 6.051 -0.868 1.00 95.81 86 ASN A CA 1
ATOM 713 C C . ASN A 1 86 ? -12.688 6.862 -0.040 1.00 95.81 86 ASN A C 1
ATOM 715 O O . ASN A 1 86 ? -13.039 7.936 0.448 1.00 95.81 86 ASN A O 1
ATOM 719 N N . VAL A 1 87 ? -11.431 6.421 0.048 1.00 97.56 87 VAL A N 1
ATOM 720 C CA . VAL A 1 87 ? -10.365 7.151 0.749 1.00 97.56 87 VAL A CA 1
ATOM 721 C C . VAL A 1 87 ? -10.168 8.537 0.139 1.00 97.56 87 VAL A C 1
ATOM 723 O O . VAL A 1 87 ? -10.199 9.528 0.869 1.00 97.56 87 VAL A O 1
ATOM 726 N N . TRP A 1 88 ? -10.035 8.644 -1.188 1.00 97.69 88 TRP A N 1
ATOM 727 C CA . TRP A 1 88 ? -9.859 9.945 -1.837 1.00 97.69 88 TRP A CA 1
ATOM 728 C C . TRP A 1 88 ? -11.077 10.860 -1.657 1.00 97.69 88 TRP A C 1
ATOM 730 O O . TRP A 1 88 ? -10.910 12.025 -1.296 1.00 97.69 88 TRP A O 1
ATOM 740 N N . ARG A 1 89 ? -12.292 10.334 -1.857 1.00 96.56 89 ARG A N 1
ATOM 741 C CA . ARG A 1 89 ? -13.561 11.069 -1.711 1.00 96.56 89 ARG A CA 1
ATOM 742 C C . ARG A 1 89 ? -13.749 11.651 -0.313 1.00 96.56 89 ARG A C 1
ATOM 744 O O . ARG A 1 89 ? -14.346 12.709 -0.171 1.00 96.56 89 ARG A O 1
ATOM 751 N N . ILE A 1 90 ? -13.300 10.940 0.713 1.00 97.00 90 ILE A N 1
ATOM 752 C CA . ILE A 1 90 ? -13.586 11.281 2.106 1.00 97.00 90 ILE A CA 1
ATOM 753 C C . ILE A 1 90 ? -12.462 12.122 2.715 1.00 97.00 90 ILE A C 1
ATOM 755 O O . ILE A 1 90 ? -12.725 13.146 3.358 1.00 97.00 90 ILE A O 1
ATOM 759 N N . TYR A 1 91 ? -11.213 11.697 2.528 1.00 97.69 91 TYR A N 1
ATOM 760 C CA . TYR A 1 91 ? -10.062 12.310 3.183 1.00 97.69 91 TYR A CA 1
ATOM 761 C C . TYR A 1 91 ? -9.461 13.460 2.378 1.00 97.69 91 TYR A C 1
ATOM 763 O O . TYR A 1 91 ? -8.884 14.357 2.989 1.00 97.69 91 TYR A O 1
ATOM 771 N N . HIS A 1 92 ? -9.571 13.433 1.041 1.00 96.56 92 HIS A N 1
ATOM 772 C CA . HIS A 1 92 ? -8.877 14.358 0.131 1.00 96.56 92 HIS A CA 1
ATOM 773 C C . HIS A 1 92 ? -7.379 14.515 0.451 1.00 96.56 92 HIS A C 1
ATOM 775 O O . HIS A 1 92 ? -6.784 15.575 0.267 1.00 96.56 92 HIS A O 1
ATOM 781 N N . ASP A 1 93 ? -6.770 13.443 0.956 1.00 97.31 93 ASP A N 1
ATOM 782 C CA . ASP A 1 93 ? -5.402 13.415 1.452 1.00 97.31 93 ASP A CA 1
ATOM 783 C C . ASP A 1 93 ? -4.547 12.606 0.478 1.00 97.31 93 ASP A C 1
ATOM 785 O O . ASP A 1 93 ? -4.677 11.386 0.361 1.00 97.31 93 ASP A O 1
ATOM 789 N N . GLU A 1 94 ? -3.700 13.304 -0.276 1.00 96.94 94 GLU A N 1
ATOM 790 C CA . GLU A 1 94 ? -2.879 12.681 -1.311 1.00 96.94 94 GLU A CA 1
ATOM 791 C C . GLU A 1 94 ? -1.801 11.758 -0.730 1.00 96.94 94 GLU A C 1
ATOM 793 O O . GLU A 1 94 ? -1.421 10.783 -1.381 1.00 96.94 94 GLU A O 1
ATOM 798 N N . LYS A 1 95 ? -1.325 12.024 0.491 1.00 96.81 95 LYS A N 1
ATOM 799 C CA . LYS A 1 95 ? -0.355 11.147 1.149 1.00 96.81 95 LYS A CA 1
ATOM 800 C C . LYS A 1 95 ? -1.024 9.825 1.513 1.00 96.81 95 LYS A C 1
ATOM 802 O O . LYS A 1 95 ? -0.530 8.771 1.119 1.00 96.81 95 LYS A O 1
ATOM 807 N N . LEU A 1 96 ? -2.181 9.892 2.174 1.00 98.19 96 LEU A N 1
ATOM 808 C CA . LEU A 1 96 ? -2.952 8.701 2.531 1.00 98.19 96 LEU A CA 1
ATOM 809 C C . LEU A 1 96 ? -3.374 7.907 1.287 1.00 98.19 96 LEU A C 1
ATOM 811 O O . LEU A 1 96 ? -3.251 6.685 1.261 1.00 98.19 96 LEU A O 1
ATOM 815 N N . LEU A 1 97 ? -3.820 8.592 0.229 1.00 98.19 97 LEU A N 1
ATOM 816 C CA . LEU A 1 97 ? -4.146 7.942 -1.039 1.00 98.19 97 LEU A CA 1
ATOM 817 C C . LEU A 1 97 ? -2.946 7.156 -1.584 1.00 98.19 97 LEU A C 1
ATOM 819 O O . LEU A 1 97 ? -3.098 5.995 -1.952 1.00 98.19 97 LEU A O 1
ATOM 823 N N . GLN A 1 98 ? -1.754 7.755 -1.607 1.00 97.81 98 GLN A N 1
ATOM 824 C CA . GLN A 1 98 ? -0.550 7.081 -2.097 1.00 97.81 98 GLN A CA 1
ATOM 825 C C . GLN A 1 98 ? -0.135 5.886 -1.232 1.00 97.81 98 GLN A C 1
ATOM 827 O O . GLN A 1 98 ? 0.340 4.889 -1.772 1.00 97.81 98 GLN A O 1
ATOM 832 N N . GLU A 1 99 ? -0.338 5.947 0.085 1.00 98.38 99 GLU A N 1
ATOM 833 C CA . GLU A 1 99 ? -0.089 4.820 0.993 1.00 98.38 99 GLU A CA 1
ATOM 834 C C . GLU A 1 99 ? -1.012 3.629 0.678 1.00 98.38 99 GLU A C 1
ATOM 836 O O . GLU A 1 99 ? -0.543 2.495 0.570 1.00 98.38 99 GLU A O 1
ATOM 841 N N . ILE A 1 100 ? -2.304 3.875 0.430 1.00 98.38 100 ILE A N 1
ATOM 842 C CA . ILE A 1 100 ? -3.253 2.824 0.022 1.00 98.38 100 ILE A CA 1
ATOM 843 C C . ILE A 1 100 ? -2.971 2.341 -1.409 1.00 98.38 100 ILE A C 1
ATOM 845 O O . ILE A 1 100 ? -3.018 1.140 -1.677 1.00 98.38 100 ILE A O 1
ATOM 849 N N . MET A 1 101 ? -2.612 3.242 -2.332 1.00 98.25 101 MET A N 1
ATOM 850 C CA . MET A 1 101 ? -2.192 2.870 -3.689 1.00 98.25 101 MET A CA 1
ATOM 851 C C . MET A 1 101 ? -0.945 1.983 -3.667 1.00 98.25 101 MET A C 1
ATOM 853 O O . MET A 1 101 ? -0.859 1.046 -4.455 1.00 98.25 101 MET A O 1
ATOM 857 N N . ARG A 1 102 ? 0.015 2.245 -2.771 1.00 98.06 102 ARG A N 1
ATOM 858 C CA . ARG A 1 102 ? 1.221 1.419 -2.605 1.00 98.06 102 ARG A CA 1
ATOM 859 C C . ARG A 1 102 ? 0.843 -0.012 -2.245 1.00 98.06 102 ARG A C 1
ATOM 861 O O . ARG A 1 102 ? 1.316 -0.938 -2.899 1.00 98.06 102 ARG A O 1
ATOM 868 N N . TYR A 1 103 ? -0.036 -0.177 -1.257 1.00 98.06 103 TYR A N 1
ATOM 869 C CA . TYR A 1 103 ? -0.587 -1.481 -0.898 1.00 98.06 103 TYR A CA 1
ATOM 870 C C . TYR A 1 103 ? -1.261 -2.160 -2.100 1.00 98.06 103 TYR A C 1
ATOM 872 O O . TYR A 1 103 ? -0.931 -3.302 -2.422 1.00 98.06 103 TYR A O 1
ATOM 880 N N . GLN A 1 104 ? -2.158 -1.452 -2.789 1.00 97.19 104 GLN A N 1
ATOM 881 C CA . GLN A 1 104 ? -2.923 -2.010 -3.902 1.00 97.19 104 GLN A CA 1
ATOM 882 C C . GLN A 1 104 ? -2.006 -2.456 -5.052 1.00 97.19 104 GLN A C 1
ATOM 884 O O . GLN A 1 104 ? -2.147 -3.562 -5.565 1.00 97.19 104 GLN A O 1
ATOM 889 N N . TYR A 1 105 ? -1.030 -1.624 -5.423 1.00 97.50 105 TYR A N 1
ATOM 890 C CA . TYR A 1 105 ? -0.068 -1.932 -6.479 1.00 97.50 105 TYR A CA 1
ATOM 891 C C . TYR A 1 105 ? 0.770 -3.168 -6.140 1.00 97.50 105 TYR A C 1
ATOM 893 O O . TYR A 1 105 ? 0.878 -4.073 -6.961 1.00 97.50 105 TYR A O 1
ATOM 901 N N . LEU A 1 106 ? 1.325 -3.245 -4.924 1.00 96.94 106 LEU A N 1
ATOM 902 C CA . LEU A 1 106 ? 2.136 -4.394 -4.502 1.00 96.94 106 LEU A CA 1
ATOM 903 C C . LEU A 1 106 ? 1.305 -5.669 -4.311 1.00 96.94 106 LEU A C 1
ATOM 905 O O . LEU A 1 106 ? 1.828 -6.761 -4.491 1.00 96.94 106 LEU A O 1
ATOM 909 N N . SER A 1 107 ? 0.010 -5.549 -4.027 1.00 95.31 107 SER A N 1
ATOM 910 C CA . SER A 1 107 ? -0.888 -6.709 -3.968 1.00 95.31 107 SER A CA 1
ATOM 911 C C . SER A 1 107 ? -1.160 -7.326 -5.346 1.00 95.31 107 SER A C 1
ATOM 913 O O . SER A 1 107 ? -1.594 -8.470 -5.417 1.00 95.31 107 SER A O 1
ATOM 915 N N . VAL A 1 108 ? -0.911 -6.586 -6.434 1.00 93.75 108 VAL A N 1
ATOM 916 C CA . VAL A 1 108 ? -1.072 -7.064 -7.819 1.00 93.75 108 VAL A CA 1
ATOM 917 C C . VAL A 1 108 ? 0.280 -7.394 -8.467 1.00 93.75 108 VAL A C 1
ATOM 919 O O . VAL A 1 108 ? 0.412 -8.390 -9.173 1.00 93.75 108 VAL A O 1
ATOM 922 N N . GLU A 1 109 ? 1.307 -6.577 -8.237 1.00 93.88 109 GLU A N 1
ATOM 923 C CA . GLU A 1 109 ? 2.646 -6.732 -8.821 1.00 93.88 109 GLU A CA 1
ATOM 924 C C . GLU A 1 109 ? 3.566 -7.559 -7.908 1.00 93.88 109 GLU A C 1
ATOM 926 O O . GLU A 1 109 ? 4.530 -7.051 -7.324 1.00 93.88 109 GLU A O 1
ATOM 931 N N . GLU A 1 110 ? 3.284 -8.862 -7.811 1.00 91.38 110 GLU A N 1
ATOM 932 C CA . GLU A 1 110 ? 3.959 -9.815 -6.911 1.00 91.38 110 GLU A CA 1
ATOM 933 C C . GLU A 1 110 ? 5.491 -9.789 -7.016 1.00 91.38 110 GLU A C 1
ATOM 935 O O . GLU A 1 110 ? 6.202 -9.892 -6.017 1.00 91.38 110 GLU A O 1
ATOM 940 N N . GLY A 1 111 ? 6.027 -9.615 -8.228 1.00 92.69 111 GLY A N 1
ATOM 941 C CA . GLY A 1 111 ? 7.469 -9.548 -8.450 1.00 92.69 111 GLY A CA 1
ATOM 942 C C . GLY A 1 111 ? 8.125 -8.333 -7.789 1.00 92.69 111 GLY A C 1
ATOM 943 O O . GLY A 1 111 ? 9.236 -8.435 -7.265 1.00 92.69 111 GLY A O 1
ATOM 944 N N . VAL A 1 112 ? 7.433 -7.189 -7.777 1.00 95.75 112 VAL A N 1
ATOM 945 C CA . VAL A 1 112 ? 7.887 -5.993 -7.056 1.00 95.75 112 VAL A CA 1
ATOM 946 C C . VAL A 1 112 ? 7.684 -6.187 -5.558 1.00 95.75 112 VAL A C 1
ATOM 948 O O . VAL A 1 112 ? 8.590 -5.883 -4.786 1.00 95.75 112 VAL A O 1
ATOM 951 N N . ALA A 1 113 ? 6.537 -6.731 -5.150 1.00 96.69 113 ALA A N 1
ATOM 952 C CA . ALA A 1 113 ? 6.224 -6.998 -3.750 1.00 96.69 113 ALA A CA 1
ATOM 953 C C . ALA A 1 113 ? 7.274 -7.891 -3.091 1.00 96.69 113 ALA A C 1
ATOM 955 O O . ALA A 1 113 ? 7.797 -7.538 -2.039 1.00 96.69 113 ALA A O 1
ATOM 956 N N . LYS A 1 114 ? 7.661 -8.980 -3.759 1.00 95.75 114 LYS A N 1
ATOM 957 C CA . LYS A 1 114 ? 8.706 -9.887 -3.287 1.00 95.75 114 LYS A CA 1
ATOM 958 C C . LYS A 1 114 ? 10.066 -9.203 -3.185 1.00 95.75 114 LYS A C 1
ATOM 960 O O . LYS A 1 114 ? 10.791 -9.420 -2.221 1.00 95.75 114 LYS A O 1
ATOM 965 N N . PHE A 1 115 ? 10.418 -8.344 -4.145 1.00 96.50 115 PHE A N 1
ATOM 966 C CA . PHE A 1 115 ? 11.655 -7.567 -4.042 1.00 96.50 115 PHE A CA 1
ATOM 967 C C . PHE A 1 115 ? 11.626 -6.628 -2.831 1.00 96.50 115 PHE A C 1
ATOM 969 O O . PHE A 1 115 ? 12.608 -6.525 -2.095 1.00 96.50 115 PHE A O 1
ATOM 976 N N . VAL A 1 116 ? 10.486 -5.975 -2.592 1.00 97.31 116 VAL A N 1
ATOM 977 C CA . VAL A 1 116 ? 10.286 -5.111 -1.428 1.00 97.31 116 VAL A CA 1
ATOM 978 C C . VAL A 1 116 ? 10.429 -5.904 -0.129 1.00 97.31 116 VAL A C 1
ATOM 980 O O . VAL A 1 116 ? 11.241 -5.531 0.715 1.00 97.31 116 VAL A O 1
ATOM 983 N N . THR A 1 117 ? 9.700 -7.007 0.028 1.00 96.56 117 THR A N 1
ATOM 984 C CA . THR A 1 117 ? 9.682 -7.770 1.282 1.00 96.56 117 THR A CA 1
ATOM 985 C C . THR A 1 117 ? 10.998 -8.471 1.575 1.00 96.56 117 THR A C 1
ATOM 987 O O . THR A 1 117 ? 11.434 -8.463 2.722 1.00 96.56 117 THR A O 1
ATOM 990 N N . ASP A 1 118 ? 11.635 -9.052 0.558 1.00 93.88 118 ASP A N 1
ATOM 991 C CA . ASP A 1 118 ? 12.781 -9.946 0.752 1.00 93.88 118 ASP A CA 1
ATOM 992 C C . ASP A 1 118 ? 14.117 -9.199 0.681 1.00 93.88 118 ASP A C 1
ATOM 994 O O . ASP A 1 118 ? 15.138 -9.713 1.128 1.00 93.88 118 ASP A O 1
ATOM 998 N N . THR A 1 119 ? 14.145 -8.014 0.061 1.00 94.75 119 THR A N 1
ATOM 999 C CA . THR A 1 119 ? 15.381 -7.241 -0.141 1.00 94.75 119 THR A CA 1
ATOM 1000 C C . THR A 1 119 ? 15.288 -5.851 0.470 1.00 94.75 119 THR A C 1
ATOM 1002 O O . THR A 1 119 ? 16.118 -5.500 1.298 1.00 94.75 119 THR A O 1
ATOM 1005 N N . ILE A 1 120 ? 14.286 -5.050 0.102 1.00 96.62 120 ILE A N 1
ATOM 1006 C CA . ILE A 1 120 ? 14.236 -3.638 0.520 1.00 96.62 120 ILE A CA 1
ATOM 1007 C C . ILE A 1 120 ? 14.039 -3.497 2.029 1.00 96.62 120 ILE A C 1
ATOM 1009 O O . ILE A 1 120 ? 14.721 -2.699 2.670 1.00 96.62 120 ILE A O 1
ATOM 1013 N N . LEU A 1 121 ? 13.111 -4.261 2.606 1.00 95.62 121 LEU A N 1
ATOM 1014 C CA . LEU A 1 121 ? 12.800 -4.163 4.033 1.00 95.62 121 LEU A CA 1
ATOM 1015 C C . LEU A 1 121 ? 13.880 -4.773 4.937 1.00 95.62 121 LEU A C 1
ATOM 1017 O O . LEU A 1 121 ? 13.895 -4.466 6.127 1.00 95.62 121 LEU A O 1
ATOM 1021 N N . ALA A 1 122 ? 14.786 -5.578 4.377 1.00 94.62 122 ALA A N 1
ATOM 1022 C CA . ALA A 1 122 ? 15.931 -6.149 5.086 1.00 94.62 122 ALA A CA 1
ATOM 1023 C C . ALA A 1 122 ? 17.146 -5.203 5.153 1.00 94.62 122 ALA A C 1
ATOM 1025 O O . ALA A 1 122 ? 18.046 -5.437 5.949 1.00 94.62 122 ALA A O 1
ATOM 1026 N N . LEU A 1 123 ? 17.180 -4.164 4.314 1.00 95.00 123 LEU A N 1
ATOM 1027 C CA . LEU A 1 123 ? 18.256 -3.169 4.253 1.00 95.00 123 LEU A CA 1
ATOM 1028 C C . LEU A 1 123 ? 17.887 -1.911 5.037 1.00 95.00 123 LEU A C 1
ATOM 1030 O O . LEU A 1 123 ? 16.714 -1.527 5.055 1.00 95.00 123 LEU A O 1
ATOM 1034 N N . ASP A 1 124 ? 18.858 -1.222 5.619 1.00 95.50 124 ASP A N 1
ATOM 1035 C CA . ASP A 1 124 ? 18.589 -0.047 6.438 1.00 95.50 124 ASP A CA 1
ATOM 1036 C C . ASP A 1 124 ? 18.236 1.185 5.582 1.00 95.50 124 ASP A C 1
ATOM 1038 O O . ASP A 1 124 ? 18.711 1.353 4.453 1.00 95.50 124 ASP A O 1
ATOM 1042 N N . PRO A 1 125 ? 17.370 2.094 6.073 1.00 96.44 125 PRO A N 1
ATOM 1043 C CA . PRO A 1 125 ? 17.185 3.390 5.433 1.00 96.44 125 PRO A CA 1
ATOM 1044 C C . PRO A 1 125 ? 18.515 4.133 5.264 1.00 96.44 125 PRO A C 1
ATOM 1046 O O . PRO A 1 125 ? 19.254 4.320 6.225 1.00 96.44 125 PRO A O 1
ATOM 1049 N N . GLY A 1 126 ? 18.780 4.616 4.051 1.00 96.50 126 GLY A N 1
ATOM 1050 C CA . GLY A 1 126 ? 20.060 5.220 3.679 1.00 96.50 126 GLY A CA 1
ATOM 1051 C C . GLY A 1 126 ? 20.980 4.295 2.881 1.00 96.50 126 GLY A C 1
ATOM 1052 O O . GLY A 1 126 ? 21.844 4.814 2.174 1.00 96.50 126 GLY A O 1
ATOM 1053 N N . ASP A 1 127 ? 20.754 2.978 2.907 1.00 96.62 127 ASP A N 1
ATOM 1054 C CA . ASP A 1 127 ? 21.523 2.030 2.101 1.00 96.62 127 ASP A CA 1
ATOM 1055 C C . ASP A 1 127 ? 21.303 2.241 0.598 1.00 96.62 127 ASP A C 1
ATOM 1057 O O . ASP A 1 127 ? 20.223 2.640 0.135 1.00 96.62 127 ASP A O 1
ATOM 1061 N N . GLU A 1 128 ? 22.342 1.934 -0.180 1.00 95.94 128 GLU A N 1
ATOM 1062 C CA . GLU A 1 128 ? 22.283 1.965 -1.637 1.00 95.94 128 GLU A CA 1
ATOM 1063 C C . GLU A 1 128 ? 21.787 0.632 -2.207 1.00 95.94 128 GLU A C 1
ATOM 1065 O O . GLU A 1 128 ? 22.210 -0.451 -1.801 1.00 95.94 128 GLU A O 1
ATOM 1070 N N . ILE A 1 129 ? 20.942 0.714 -3.234 1.00 94.25 129 ILE A N 1
ATOM 1071 C CA . ILE A 1 129 ? 20.551 -0.427 -4.058 1.00 94.25 129 ILE A CA 1
ATOM 1072 C C . ILE A 1 129 ? 21.185 -0.271 -5.429 1.00 94.25 129 ILE A C 1
ATOM 1074 O O . ILE A 1 129 ? 20.802 0.577 -6.243 1.00 94.25 129 ILE A O 1
ATOM 1078 N N . THR A 1 130 ? 22.130 -1.159 -5.702 1.00 90.50 130 THR A N 1
ATOM 1079 C CA . THR A 1 130 ? 22.838 -1.221 -6.974 1.00 90.50 130 THR A CA 1
ATOM 1080 C C . THR A 1 130 ? 21.994 -1.903 -8.049 1.00 90.50 130 THR A C 1
ATOM 1082 O O . THR A 1 130 ? 21.198 -2.813 -7.794 1.00 90.50 130 THR A O 1
ATOM 1085 N N . SER A 1 131 ? 22.227 -1.531 -9.308 1.00 87.75 131 SER A N 1
ATOM 1086 C CA . SER A 1 131 ? 21.623 -2.227 -10.455 1.00 87.75 131 SER A CA 1
ATOM 1087 C C . SER A 1 131 ? 21.981 -3.722 -10.504 1.00 87.75 131 SER A C 1
ATOM 1089 O O . SER A 1 131 ? 21.191 -4.526 -10.999 1.00 87.75 131 SER A O 1
ATOM 1091 N N . VAL A 1 132 ? 23.137 -4.109 -9.950 1.00 90.50 132 VAL A N 1
ATOM 1092 C CA . VAL A 1 132 ? 23.589 -5.507 -9.858 1.00 90.50 132 VAL A CA 1
ATOM 1093 C C . VAL A 1 132 ? 22.710 -6.311 -8.901 1.00 90.50 132 VAL A C 1
ATOM 1095 O O . VAL A 1 132 ? 22.276 -7.402 -9.263 1.00 90.50 132 VAL A O 1
ATOM 1098 N N . GLN A 1 133 ? 22.372 -5.773 -7.723 1.00 92.25 133 GLN A N 1
ATOM 1099 C CA . GLN A 1 133 ? 21.468 -6.444 -6.777 1.00 92.25 133 GLN A CA 1
ATOM 1100 C C . GLN A 1 133 ? 20.089 -6.704 -7.399 1.00 92.25 133 GLN A C 1
ATOM 1102 O O . GLN A 1 133 ? 19.564 -7.814 -7.294 1.00 92.25 133 GLN A O 1
ATOM 1107 N N . ILE A 1 134 ? 19.536 -5.721 -8.119 1.00 94.12 134 ILE A N 1
ATOM 1108 C CA . ILE A 1 134 ? 18.247 -5.879 -8.812 1.00 94.12 134 ILE A CA 1
ATOM 1109 C C . ILE A 1 134 ? 18.370 -6.908 -9.946 1.00 94.12 134 ILE A C 1
ATOM 1111 O O . ILE A 1 134 ? 17.512 -7.780 -10.066 1.00 94.12 134 ILE A O 1
ATOM 1115 N N . LYS A 1 135 ? 19.446 -6.871 -10.751 1.00 92.25 135 LYS A N 1
ATOM 1116 C CA . LYS A 1 135 ? 19.695 -7.864 -11.817 1.00 92.25 135 LYS A CA 1
ATOM 1117 C C . LYS A 1 135 ? 19.783 -9.282 -11.245 1.00 92.25 135 LYS A C 1
ATOM 1119 O O . LYS A 1 135 ? 19.157 -10.191 -11.782 1.00 92.25 135 LYS A O 1
ATOM 1124 N N . ASN A 1 136 ? 20.494 -9.465 -10.133 1.00 91.94 136 ASN A N 1
ATOM 1125 C CA . ASN A 1 136 ? 20.621 -10.759 -9.464 1.00 91.94 136 ASN A CA 1
ATOM 1126 C C . ASN A 1 136 ? 19.268 -11.270 -8.955 1.00 91.94 136 ASN A C 1
ATOM 1128 O O . ASN A 1 136 ? 18.965 -12.452 -9.103 1.00 91.94 136 ASN A O 1
ATOM 1132 N N . PHE A 1 137 ? 18.427 -10.397 -8.396 1.00 92.50 137 PHE A N 1
ATOM 1133 C CA . PHE A 1 137 ? 17.058 -10.763 -8.037 1.00 92.50 137 PHE A CA 1
ATOM 1134 C C . PHE A 1 137 ? 16.236 -11.196 -9.259 1.00 92.50 137 PHE A C 1
ATOM 1136 O O . PHE A 1 137 ? 15.668 -12.284 -9.249 1.00 92.50 137 PHE A O 1
ATOM 1143 N N . VAL A 1 138 ? 16.229 -10.392 -10.327 1.00 91.56 138 VAL A N 1
ATOM 1144 C CA . VAL A 1 138 ? 15.477 -10.679 -11.562 1.00 91.56 138 VAL A CA 1
ATOM 1145 C C . VAL A 1 138 ? 15.900 -12.014 -12.179 1.00 91.56 138 VAL A C 1
ATOM 1147 O O . VAL A 1 138 ? 15.044 -12.813 -12.559 1.00 91.56 138 VAL A O 1
ATOM 1150 N N . ASN A 1 139 ? 17.205 -12.286 -12.234 1.00 88.94 139 ASN A N 1
ATOM 1151 C CA . ASN A 1 139 ? 17.736 -13.535 -12.774 1.00 88.94 139 ASN A CA 1
ATOM 1152 C C . ASN A 1 139 ? 17.333 -14.749 -11.926 1.00 88.94 139 ASN A C 1
ATOM 1154 O O . ASN A 1 139 ? 16.931 -15.763 -12.491 1.00 88.94 139 ASN A O 1
ATOM 1158 N N . ARG A 1 140 ? 17.384 -14.635 -10.589 1.00 89.06 140 ARG A N 1
ATOM 1159 C CA . ARG A 1 140 ? 16.938 -15.703 -9.675 1.00 89.06 140 ARG A CA 1
ATOM 1160 C C . ARG A 1 140 ? 15.442 -15.992 -9.795 1.00 89.06 140 ARG A C 1
ATOM 1162 O O . ARG A 1 140 ? 15.045 -17.141 -9.675 1.00 89.06 140 ARG A O 1
ATOM 1169 N N . MET A 1 141 ? 14.629 -14.959 -10.004 1.00 86.06 141 MET A N 1
ATOM 1170 C CA . MET A 1 141 ? 13.171 -15.080 -10.009 1.00 86.06 141 MET A CA 1
ATOM 1171 C C . MET A 1 141 ? 12.623 -15.639 -11.329 1.00 86.06 141 MET A C 1
ATOM 1173 O O . MET A 1 141 ? 11.662 -16.402 -11.309 1.00 86.06 141 MET A O 1
ATOM 1177 N N . TRP A 1 142 ? 13.205 -15.257 -12.473 1.00 83.94 142 TRP A N 1
ATOM 1178 C CA . TRP A 1 142 ? 12.568 -15.499 -13.775 1.00 83.94 142 TRP A CA 1
ATOM 1179 C C . TRP A 1 142 ? 13.432 -16.188 -14.834 1.00 83.94 142 TRP A C 1
ATOM 1181 O O . TRP A 1 142 ? 12.889 -16.543 -15.874 1.00 83.94 142 TRP A O 1
ATOM 1191 N N . ASN A 1 143 ? 14.732 -16.402 -14.599 1.00 82.19 143 ASN A N 1
ATOM 1192 C CA . ASN A 1 143 ? 15.649 -17.062 -15.544 1.00 82.19 143 ASN A CA 1
ATOM 1193 C C . ASN A 1 143 ? 15.457 -16.621 -17.018 1.00 82.19 143 ASN A C 1
ATOM 1195 O O . ASN A 1 143 ? 15.254 -17.432 -17.921 1.00 82.19 143 ASN A O 1
ATOM 1199 N N . ILE A 1 144 ? 15.454 -15.306 -17.255 1.00 80.94 144 ILE A N 1
ATOM 1200 C CA . ILE A 1 144 ? 15.178 -14.693 -18.564 1.00 80.94 144 ILE A CA 1
ATOM 1201 C C . ILE A 1 144 ? 16.454 -14.211 -19.256 1.00 80.94 144 ILE A C 1
ATOM 1203 O O . ILE A 1 144 ? 17.469 -13.944 -18.617 1.00 80.94 144 ILE A O 1
ATOM 1207 N N . ASN A 1 145 ? 16.387 -14.027 -20.578 1.00 83.00 145 ASN A N 1
ATOM 1208 C CA . ASN A 1 145 ? 17.501 -13.460 -21.336 1.00 83.00 145 ASN A CA 1
ATOM 1209 C C . ASN A 1 145 ? 17.840 -12.017 -20.894 1.00 83.00 145 ASN A C 1
ATOM 1211 O O . ASN A 1 145 ? 17.001 -11.280 -20.361 1.00 83.00 145 ASN A O 1
ATOM 1215 N N . GLU A 1 146 ? 19.065 -11.581 -21.194 1.00 81.00 146 GLU A N 1
ATOM 1216 C CA . GLU A 1 146 ? 19.608 -10.320 -20.676 1.00 81.00 146 GLU A CA 1
ATOM 1217 C C . GLU A 1 146 ? 18.845 -9.063 -21.112 1.00 81.00 146 GLU A C 1
ATOM 1219 O O . GLU A 1 146 ? 18.676 -8.133 -20.320 1.00 81.00 146 GLU A O 1
ATOM 1224 N N . ARG A 1 147 ? 18.352 -9.018 -22.357 1.00 78.94 147 ARG A N 1
ATOM 1225 C CA . ARG A 1 147 ? 17.629 -7.844 -22.872 1.00 78.94 147 ARG A CA 1
ATOM 1226 C C . ARG A 1 147 ? 16.322 -7.637 -22.109 1.00 78.94 147 ARG A C 1
ATOM 1228 O O . ARG A 1 147 ? 15.971 -6.507 -21.768 1.00 78.94 147 ARG A O 1
ATOM 1235 N N . TYR A 1 148 ? 15.604 -8.723 -21.835 1.00 81.00 148 TYR A N 1
ATOM 1236 C CA . TYR A 1 148 ? 14.360 -8.670 -21.074 1.00 81.00 148 TYR A CA 1
ATOM 1237 C C . TYR A 1 148 ? 14.633 -8.408 -19.588 1.00 81.00 148 TYR A C 1
ATOM 1239 O O . TYR A 1 148 ? 13.918 -7.605 -18.984 1.00 81.00 148 TYR A O 1
ATOM 1247 N N . ALA A 1 149 ? 15.712 -8.968 -19.030 1.00 86.31 149 ALA A N 1
ATOM 1248 C CA . ALA A 1 149 ? 16.149 -8.679 -17.665 1.00 86.31 149 ALA A CA 1
ATOM 1249 C C . ALA A 1 149 ? 16.394 -7.179 -17.448 1.00 86.31 149 ALA A C 1
ATOM 1251 O O . ALA A 1 149 ? 15.874 -6.609 -16.491 1.00 86.31 149 ALA A O 1
ATOM 1252 N N . ALA A 1 150 ? 17.092 -6.506 -18.370 1.00 89.00 150 ALA A N 1
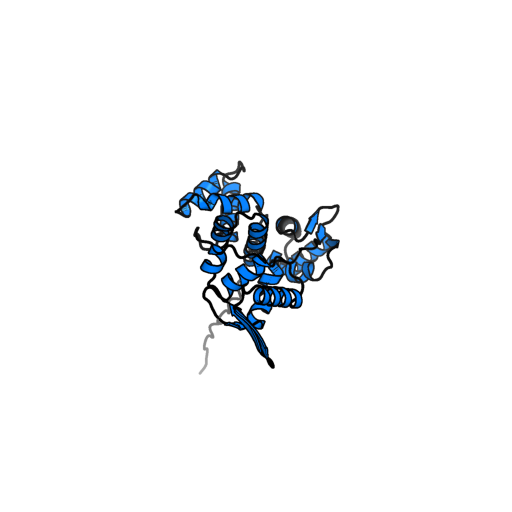ATOM 1253 C CA . ALA A 1 150 ? 17.364 -5.070 -18.259 1.00 89.00 150 ALA A CA 1
ATOM 1254 C C . ALA A 1 150 ? 16.074 -4.230 -18.192 1.00 89.00 150 ALA A C 1
ATOM 1256 O O . ALA A 1 150 ? 15.976 -3.267 -17.428 1.00 89.00 150 ALA A O 1
ATOM 1257 N N . LYS A 1 151 ? 15.046 -4.625 -18.957 1.00 89.75 151 LYS A N 1
ATOM 1258 C CA . LYS A 1 151 ? 13.735 -3.965 -18.939 1.00 89.75 151 LYS A CA 1
ATOM 1259 C C . LYS A 1 151 ? 13.032 -4.144 -17.593 1.00 89.75 151 LYS A C 1
ATOM 1261 O O . LYS A 1 151 ? 12.505 -3.169 -17.066 1.00 89.75 151 LYS A O 1
ATOM 1266 N N . ILE A 1 152 ? 13.038 -5.353 -17.030 1.00 91.00 152 ILE A N 1
ATOM 1267 C CA . ILE A 1 152 ? 12.430 -5.622 -15.718 1.00 91.00 152 ILE A CA 1
ATOM 1268 C C . ILE A 1 152 ? 13.180 -4.883 -14.608 1.00 91.00 152 ILE A C 1
ATOM 1270 O O . ILE A 1 152 ? 12.539 -4.244 -13.781 1.00 91.00 152 ILE A O 1
ATOM 1274 N N . VAL A 1 153 ? 14.517 -4.878 -14.633 1.00 92.94 153 VAL A N 1
ATOM 1275 C CA . VAL A 1 153 ? 15.344 -4.114 -13.682 1.00 92.94 153 VAL A CA 1
ATOM 1276 C C . VAL A 1 153 ? 14.926 -2.644 -13.665 1.00 92.94 153 VAL A C 1
ATOM 1278 O O . VAL A 1 153 ? 14.652 -2.094 -12.601 1.00 92.94 153 VAL A O 1
ATOM 1281 N N . ASN A 1 154 ? 14.798 -2.013 -14.835 1.00 92.69 154 ASN A N 1
ATOM 1282 C CA . ASN A 1 154 ? 14.367 -0.616 -14.923 1.00 92.69 154 ASN A CA 1
ATOM 1283 C C . ASN A 1 154 ? 12.940 -0.395 -14.406 1.00 92.69 154 ASN A C 1
ATOM 1285 O O . ASN A 1 154 ? 12.665 0.638 -13.798 1.00 92.69 154 ASN A O 1
ATOM 1289 N N . ARG A 1 155 ? 12.037 -1.357 -14.610 1.00 93.88 155 ARG A N 1
ATOM 1290 C CA . ARG A 1 155 ? 10.658 -1.278 -14.114 1.00 93.88 155 ARG A CA 1
ATOM 1291 C C . ARG A 1 155 ? 10.571 -1.460 -12.601 1.00 93.88 155 ARG A C 1
ATOM 1293 O O . ARG A 1 155 ? 9.852 -0.700 -11.966 1.00 93.88 155 ARG A O 1
ATOM 1300 N N . ILE A 1 156 ? 11.360 -2.361 -12.013 1.00 95.38 156 ILE A N 1
ATOM 1301 C CA . ILE A 1 156 ? 11.503 -2.472 -10.554 1.00 95.38 156 ILE A CA 1
ATOM 1302 C C . ILE A 1 156 ? 12.077 -1.169 -9.988 1.00 95.38 156 ILE A C 1
ATOM 1304 O O . ILE A 1 156 ? 11.520 -0.627 -9.040 1.00 95.38 156 ILE A O 1
ATOM 1308 N N . ARG A 1 157 ? 13.130 -0.606 -10.603 1.00 95.56 157 ARG A N 1
ATOM 1309 C CA . ARG A 1 157 ? 13.690 0.695 -10.186 1.00 95.56 157 ARG A CA 1
ATOM 1310 C C . ARG A 1 157 ? 12.626 1.792 -10.195 1.00 95.56 157 ARG A C 1
ATOM 1312 O O . ARG A 1 157 ? 12.494 2.514 -9.213 1.00 95.56 157 ARG A O 1
ATOM 1319 N N . ALA A 1 158 ? 11.856 1.898 -11.278 1.00 95.62 158 ALA A N 1
ATOM 1320 C CA . ALA A 1 158 ? 10.755 2.852 -11.370 1.00 95.62 158 ALA A CA 1
ATOM 1321 C C . ALA A 1 158 ? 9.687 2.595 -10.295 1.00 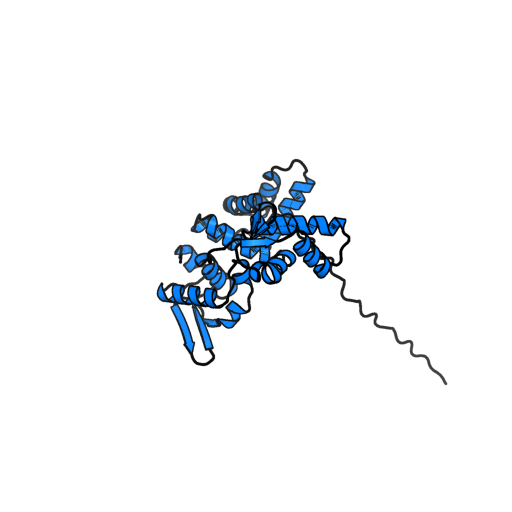95.62 158 ALA A C 1
ATOM 1323 O O . ALA A 1 158 ? 9.218 3.539 -9.669 1.00 95.62 158 ALA A O 1
ATOM 1324 N N . ALA A 1 159 ? 9.348 1.330 -10.028 1.00 96.69 159 ALA A N 1
ATOM 1325 C CA . ALA A 1 159 ? 8.346 0.973 -9.030 1.00 96.69 159 ALA A CA 1
ATOM 1326 C C . ALA A 1 159 ? 8.777 1.388 -7.625 1.00 96.69 159 ALA A C 1
ATOM 1328 O O . ALA A 1 159 ? 7.973 1.982 -6.916 1.00 96.69 159 ALA A O 1
ATOM 1329 N N . LEU A 1 160 ? 10.041 1.174 -7.250 1.00 97.12 160 LEU A N 1
ATOM 1330 C CA . LEU A 1 160 ? 10.585 1.602 -5.954 1.00 97.12 160 LEU A CA 1
ATOM 1331 C C . LEU A 1 160 ? 10.551 3.121 -5.766 1.00 97.12 160 LEU A C 1
ATOM 1333 O O . LEU A 1 160 ? 10.279 3.592 -4.663 1.00 97.12 160 LEU A O 1
ATOM 1337 N N . LEU A 1 161 ? 10.806 3.877 -6.837 1.00 96.44 161 LEU A N 1
ATOM 1338 C CA . LEU A 1 161 ? 10.695 5.336 -6.822 1.00 96.44 161 LEU A CA 1
ATOM 1339 C C . LEU A 1 161 ? 9.238 5.777 -6.637 1.00 96.44 161 LEU A C 1
ATOM 1341 O O . LEU A 1 161 ? 8.943 6.548 -5.731 1.00 96.44 161 LEU A O 1
ATOM 1345 N N . CYS A 1 162 ? 8.318 5.260 -7.456 1.00 95.06 162 CYS A N 1
ATOM 1346 C CA . CYS A 1 162 ? 6.904 5.646 -7.425 1.00 95.06 162 CYS A CA 1
ATOM 1347 C C . CYS A 1 162 ? 6.204 5.249 -6.120 1.00 95.06 162 CYS A C 1
ATOM 1349 O O . CYS A 1 162 ? 5.385 5.995 -5.596 1.00 95.06 162 CYS A O 1
ATOM 1351 N N . THR A 1 163 ? 6.552 4.090 -5.568 1.00 96.06 163 THR A N 1
ATOM 1352 C CA . THR A 1 163 ? 6.030 3.631 -4.276 1.00 96.06 163 THR A CA 1
ATOM 1353 C C . THR A 1 163 ? 6.697 4.330 -3.090 1.00 96.06 163 THR A C 1
ATOM 1355 O O . THR A 1 163 ? 6.201 4.216 -1.974 1.00 96.06 163 THR A O 1
ATOM 1358 N N . GLY A 1 164 ? 7.776 5.091 -3.287 1.00 96.12 164 GLY A N 1
ATOM 1359 C CA . GLY A 1 164 ? 8.455 5.837 -2.223 1.00 96.12 164 GLY A CA 1
ATOM 1360 C C . GLY A 1 164 ? 9.377 4.997 -1.334 1.00 96.12 164 GLY A C 1
ATOM 1361 O O . GLY A 1 164 ? 9.817 5.481 -0.296 1.00 96.12 164 GLY A O 1
ATOM 1362 N N . PHE A 1 165 ? 9.693 3.759 -1.727 1.00 97.69 165 PHE A N 1
ATOM 1363 C CA . PHE A 1 165 ? 10.683 2.919 -1.041 1.00 97.69 165 PHE A CA 1
ATOM 1364 C C . PHE A 1 165 ? 12.122 3.376 -1.280 1.00 97.69 165 PHE A C 1
ATOM 1366 O O . PHE A 1 165 ? 12.998 3.119 -0.454 1.00 97.69 165 PHE A O 1
ATOM 1373 N N . ALA A 1 166 ? 12.376 4.058 -2.395 1.00 97.31 166 ALA A N 1
ATOM 1374 C CA . ALA A 1 166 ? 13.685 4.596 -2.721 1.00 97.31 166 ALA A CA 1
ATOM 1375 C C . ALA A 1 166 ? 13.584 5.998 -3.328 1.00 97.31 166 ALA A C 1
ATOM 1377 O O . ALA A 1 166 ? 12.556 6.384 -3.882 1.00 97.31 166 ALA A O 1
ATOM 1378 N N . THR A 1 167 ? 14.684 6.745 -3.278 1.00 96.44 167 THR A N 1
ATOM 1379 C CA . THR A 1 167 ? 14.882 7.963 -4.075 1.00 96.44 167 THR A CA 1
ATOM 1380 C C . THR A 1 167 ? 16.073 7.799 -5.005 1.00 96.44 167 THR A C 1
ATOM 1382 O O . THR A 1 167 ? 16.946 6.956 -4.795 1.00 96.44 167 THR A O 1
ATOM 1385 N N . LYS A 1 168 ? 16.103 8.594 -6.077 1.00 92.94 168 LYS A N 1
ATOM 1386 C CA . LYS A 1 168 ? 17.183 8.556 -7.061 1.00 92.94 168 LYS A CA 1
ATOM 1387 C C . LYS A 1 168 ? 18.296 9.528 -6.671 1.00 92.94 168 LYS A C 1
ATOM 1389 O O . LYS A 1 168 ? 18.052 10.728 -6.567 1.00 92.94 168 LYS A O 1
ATOM 1394 N N . ARG A 1 169 ? 19.523 9.017 -6.554 1.00 87.19 169 ARG A N 1
ATOM 1395 C CA . ARG A 1 169 ? 20.769 9.798 -6.630 1.00 87.19 169 ARG A CA 1
ATOM 1396 C C . ARG A 1 169 ? 21.605 9.274 -7.805 1.00 87.19 169 ARG A C 1
ATOM 1398 O O . ARG A 1 169 ? 21.100 9.229 -8.927 1.00 87.19 169 ARG A O 1
ATOM 1405 N N . LYS A 1 170 ? 22.853 8.855 -7.562 1.00 85.06 170 LYS A N 1
ATOM 1406 C CA . LYS A 1 170 ? 23.646 8.062 -8.516 1.00 85.06 170 LYS A CA 1
ATOM 1407 C C . LYS A 1 170 ? 23.069 6.648 -8.622 1.00 85.06 170 LYS A C 1
ATOM 1409 O O . LYS A 1 170 ? 22.717 6.205 -9.711 1.00 85.06 170 LYS A O 1
ATOM 1414 N N . GLU A 1 171 ? 22.892 6.004 -7.473 1.00 89.81 171 GLU A N 1
ATOM 1415 C CA . GLU A 1 171 ? 22.092 4.792 -7.311 1.00 89.81 171 GLU A CA 1
ATOM 1416 C C . GLU A 1 171 ? 20.796 5.089 -6.548 1.00 89.81 171 GLU A C 1
ATOM 1418 O O . GLU A 1 171 ? 20.501 6.243 -6.207 1.00 89.81 171 GLU A O 1
ATOM 1423 N N . LEU A 1 172 ? 19.968 4.061 -6.363 1.00 95.50 172 LEU A N 1
ATOM 1424 C CA . LEU A 1 172 ? 18.768 4.170 -5.542 1.00 95.50 172 LEU A CA 1
ATOM 1425 C C . LEU A 1 172 ? 19.155 4.160 -4.065 1.00 95.50 172 LEU A C 1
ATOM 1427 O O . LEU A 1 172 ? 19.909 3.291 -3.649 1.00 95.50 172 LEU A O 1
ATOM 1431 N N . ILE A 1 173 ? 18.612 5.096 -3.290 1.00 97.44 173 ILE A N 1
ATOM 1432 C CA . ILE A 1 173 ? 18.816 5.175 -1.839 1.00 97.44 173 ILE A CA 1
ATOM 1433 C C . ILE A 1 173 ? 17.520 4.811 -1.135 1.00 97.44 173 ILE A C 1
ATOM 1435 O O . ILE A 1 173 ? 16.484 5.439 -1.391 1.00 97.44 173 ILE A O 1
ATOM 1439 N N . ILE A 1 174 ? 17.578 3.836 -0.232 1.00 97.31 174 ILE A N 1
ATOM 1440 C CA . ILE A 1 174 ? 16.415 3.385 0.532 1.00 97.31 174 ILE A CA 1
ATOM 1441 C C . ILE A 1 174 ? 15.900 4.513 1.413 1.00 97.31 174 ILE A C 1
ATOM 1443 O O . ILE A 1 174 ? 16.652 5.161 2.141 1.00 97.31 174 ILE A O 1
ATOM 1447 N N . GLN A 1 175 ? 14.596 4.759 1.340 1.00 96.75 175 GLN A N 1
ATOM 1448 C CA . GLN A 1 175 ? 13.946 5.784 2.142 1.00 96.75 175 GLN A CA 1
ATOM 1449 C C . GLN A 1 175 ? 13.524 5.252 3.505 1.00 96.75 175 GLN A C 1
ATOM 1451 O O . GLN A 1 175 ? 13.077 4.111 3.656 1.00 96.75 175 GLN A O 1
ATOM 1456 N N . LYS A 1 176 ? 13.599 6.138 4.498 1.00 95.19 176 LYS A N 1
ATOM 1457 C CA . LYS A 1 176 ? 12.877 5.955 5.749 1.00 95.19 176 LYS A CA 1
ATOM 1458 C C . LYS A 1 176 ? 11.416 6.315 5.492 1.00 95.19 176 LYS A C 1
ATOM 1460 O O . LYS A 1 176 ? 11.091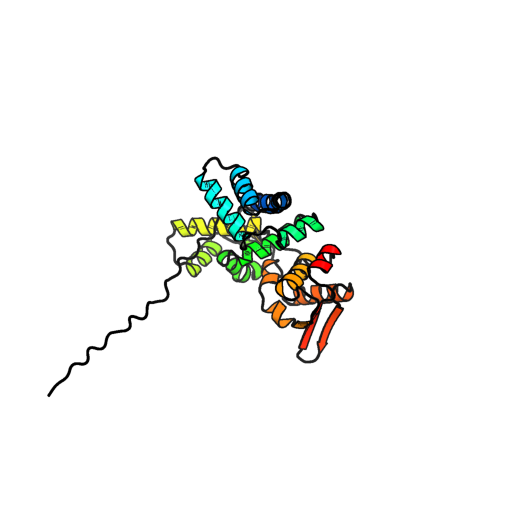 7.479 5.276 1.00 95.19 176 LYS A O 1
ATOM 1465 N N . ILE A 1 177 ? 10.548 5.310 5.492 1.00 95.56 177 ILE A N 1
ATOM 1466 C CA . ILE A 1 177 ? 9.101 5.514 5.437 1.00 95.56 177 ILE A CA 1
ATOM 1467 C C . ILE A 1 177 ? 8.615 5.626 6.878 1.00 95.56 177 ILE A C 1
ATOM 1469 O O . ILE A 1 177 ? 8.737 4.676 7.650 1.00 95.56 177 ILE A O 1
ATOM 1473 N N . GLU A 1 178 ? 8.086 6.790 7.245 1.00 95.56 178 GLU A N 1
ATOM 1474 C CA . GLU A 1 178 ? 7.396 6.935 8.526 1.00 95.56 178 GLU A CA 1
ATOM 1475 C C . GLU A 1 178 ? 6.173 6.004 8.550 1.00 95.56 178 GLU A C 1
ATOM 1477 O O . GLU A 1 178 ? 5.440 5.974 7.555 1.00 95.56 178 GLU A O 1
ATOM 1482 N N . PRO A 1 179 ? 5.936 5.242 9.637 1.00 95.81 179 PRO A N 1
ATOM 1483 C CA . PRO A 1 179 ? 4.865 4.254 9.669 1.00 95.81 179 PRO A CA 1
ATOM 1484 C C . PRO A 1 179 ? 3.499 4.883 9.340 1.00 95.81 179 PRO A C 1
ATOM 1486 O O . PRO A 1 179 ? 3.049 5.777 10.065 1.00 95.81 179 PRO A O 1
ATOM 1489 N N . PRO A 1 180 ? 2.816 4.444 8.266 1.00 97.31 180 PRO A N 1
ATOM 1490 C CA . PRO A 1 180 ? 1.578 5.070 7.811 1.00 97.31 180 PRO A CA 1
ATOM 1491 C C . PRO A 1 180 ? 0.390 4.569 8.641 1.00 97.31 180 PRO A C 1
ATOM 1493 O O . PRO A 1 180 ? -0.399 3.727 8.211 1.00 97.31 180 PRO A O 1
ATOM 1496 N N . LYS A 1 181 ? 0.283 5.074 9.875 1.00 98.38 181 LYS A N 1
ATOM 1497 C CA . LYS A 1 181 ? -0.639 4.574 10.910 1.00 98.38 181 LYS A CA 1
ATOM 1498 C C . LYS A 1 181 ? -2.096 4.551 10.456 1.00 98.38 181 LYS A C 1
ATOM 1500 O O . LYS A 1 181 ? -2.790 3.555 10.631 1.00 98.38 181 LYS A O 1
ATOM 1505 N N . THR A 1 182 ? -2.546 5.641 9.833 1.00 98.50 182 THR A N 1
ATOM 1506 C CA . THR A 1 182 ? -3.923 5.754 9.333 1.00 98.50 182 THR A CA 1
ATOM 1507 C C . THR A 1 182 ? -4.190 4.737 8.217 1.00 98.50 182 THR A C 1
ATOM 1509 O O . THR A 1 182 ? -5.203 4.042 8.260 1.00 98.50 182 THR A O 1
ATOM 1512 N N . ALA A 1 183 ? -3.263 4.584 7.262 1.00 98.56 183 ALA A N 1
ATOM 1513 C CA . ALA A 1 183 ? -3.389 3.587 6.200 1.00 98.56 183 ALA A CA 1
ATOM 1514 C C . ALA A 1 183 ? -3.404 2.155 6.751 1.00 98.56 183 ALA A C 1
ATOM 1516 O O . ALA A 1 183 ? -4.204 1.342 6.292 1.00 98.56 183 ALA A O 1
ATOM 1517 N N . LEU A 1 184 ? -2.570 1.861 7.759 1.00 98.69 184 LEU A N 1
ATOM 1518 C CA . LEU A 1 184 ? -2.554 0.563 8.431 1.00 98.69 184 LEU A CA 1
ATOM 1519 C C . LEU A 1 184 ? -3.937 0.228 8.989 1.00 98.69 184 LEU A C 1
ATOM 1521 O O . LEU A 1 184 ? -4.476 -0.812 8.635 1.00 98.69 184 LEU A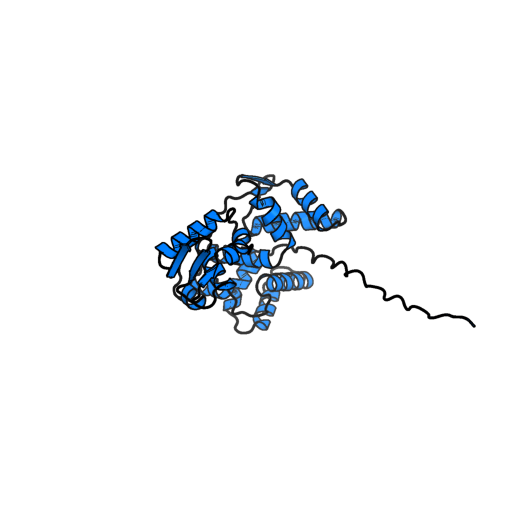 O 1
ATOM 1525 N N . ILE A 1 185 ? -4.538 1.118 9.786 1.00 98.44 185 ILE A N 1
ATOM 1526 C CA . ILE A 1 185 ? -5.850 0.862 10.397 1.00 98.44 185 ILE A CA 1
ATOM 1527 C C . ILE A 1 185 ? -6.954 0.705 9.352 1.00 98.44 185 ILE A C 1
ATOM 1529 O O . ILE A 1 185 ? -7.789 -0.193 9.490 1.00 98.44 185 ILE A O 1
ATOM 1533 N N . ILE A 1 186 ? -6.960 1.540 8.307 1.00 98.62 186 ILE A N 1
ATOM 1534 C CA . ILE A 1 186 ? -7.921 1.414 7.202 1.00 98.62 186 ILE A CA 1
ATOM 1535 C C . ILE A 1 186 ? -7.787 0.036 6.547 1.00 98.62 186 ILE A C 1
ATOM 1537 O O . ILE A 1 186 ? -8.790 -0.651 6.361 1.00 98.62 186 ILE A O 1
ATOM 1541 N N . LEU A 1 187 ? -6.561 -0.401 6.246 1.00 98.62 187 LEU A N 1
ATOM 1542 C CA . LEU A 1 187 ? -6.324 -1.706 5.629 1.00 98.62 187 LEU A CA 1
ATOM 1543 C C . LEU A 1 187 ? -6.621 -2.872 6.573 1.00 98.62 187 LEU A C 1
ATOM 1545 O O . LEU A 1 187 ? -7.137 -3.889 6.116 1.00 98.62 187 LEU A O 1
ATOM 1549 N N . THR A 1 188 ? -6.389 -2.727 7.880 1.00 98.44 188 THR A N 1
ATOM 1550 C CA . THR A 1 188 ? -6.806 -3.730 8.867 1.00 98.44 188 THR A CA 1
ATOM 1551 C C . THR A 1 188 ? -8.322 -3.944 8.818 1.00 98.44 188 THR A C 1
ATOM 1553 O O . THR A 1 188 ? -8.781 -5.084 8.781 1.00 98.44 188 THR A O 1
ATOM 1556 N N . HIS A 1 189 ? -9.115 -2.867 8.761 1.00 98.25 189 HIS A N 1
ATOM 1557 C CA . HIS A 1 189 ? -10.572 -2.981 8.627 1.00 98.25 189 HIS A CA 1
ATOM 1558 C C . HIS A 1 189 ? -10.958 -3.551 7.261 1.00 98.25 189 HIS A C 1
ATOM 1560 O O . HIS A 1 189 ? -11.752 -4.481 7.187 1.00 98.25 189 HIS A O 1
ATOM 1566 N N . TYR A 1 190 ? -10.353 -3.058 6.182 1.00 97.94 190 TYR A N 1
ATOM 1567 C CA . TYR A 1 190 ? -10.656 -3.514 4.828 1.00 97.94 190 TYR A CA 1
ATOM 1568 C C . TYR A 1 190 ? -10.424 -5.017 4.627 1.00 97.94 190 TYR A C 1
ATOM 1570 O O . TYR A 1 190 ? -11.275 -5.700 4.056 1.00 97.94 190 TYR A O 1
ATOM 1578 N N . LEU A 1 191 ? -9.297 -5.535 5.121 1.00 97.81 191 LEU A N 1
ATOM 1579 C CA . LEU A 1 191 ? -8.892 -6.924 4.905 1.00 97.81 191 LEU A CA 1
ATOM 1580 C C . LEU A 1 191 ? -9.484 -7.879 5.924 1.00 97.81 191 LEU A C 1
ATOM 1582 O O . LEU A 1 191 ? -9.874 -8.990 5.572 1.00 97.81 191 LEU A O 1
ATOM 1586 N N . PHE A 1 192 ? -9.540 -7.458 7.184 1.00 97.94 192 PHE A N 1
ATOM 1587 C CA . PHE A 1 192 ? -9.907 -8.362 8.257 1.00 97.94 192 PHE A CA 1
ATOM 1588 C C . PHE A 1 192 ? -11.275 -8.049 8.811 1.00 97.94 192 PHE A C 1
ATOM 1590 O O . PHE A 1 192 ? -11.970 -9.001 9.102 1.00 97.94 192 PHE A O 1
ATOM 1597 N N . ALA A 1 193 ? -11.715 -6.798 8.931 1.00 96.31 193 ALA A N 1
ATOM 1598 C CA . ALA A 1 193 ? -12.901 -6.435 9.712 1.00 96.31 193 ALA A CA 1
ATOM 1599 C C . ALA A 1 193 ? -13.792 -5.389 9.019 1.00 96.31 193 ALA A C 1
ATOM 1601 O O . ALA A 1 193 ? -13.893 -4.248 9.472 1.00 96.31 193 ALA A O 1
ATOM 1602 N N . GLN A 1 194 ? -14.466 -5.787 7.930 1.00 95.19 194 GLN A N 1
ATOM 1603 C CA . GLN A 1 194 ? -15.418 -4.908 7.233 1.00 95.19 194 GLN A CA 1
ATOM 1604 C C . GLN A 1 194 ? -16.589 -4.492 8.139 1.00 95.19 194 GLN A C 1
ATOM 1606 O O . GLN A 1 194 ? -17.075 -3.370 8.032 1.00 95.19 194 GLN A O 1
ATOM 1611 N N . SER A 1 195 ? -16.984 -5.359 9.076 1.00 96.62 195 SER A N 1
ATOM 1612 C CA . SER A 1 195 ? -17.887 -5.065 10.195 1.00 96.62 195 SER A CA 1
ATOM 1613 C C . SER A 1 195 ? -17.142 -5.158 11.538 1.00 96.62 195 SER A C 1
ATOM 1615 O O . SER A 1 195 ? -16.122 -5.858 11.606 1.00 96.62 195 SER A O 1
ATOM 1617 N N . PRO A 1 196 ? -17.648 -4.527 12.621 1.00 97.38 196 PRO A N 1
ATOM 1618 C CA . PRO A 1 196 ? -17.060 -4.653 13.953 1.00 97.38 196 PRO A CA 1
ATOM 1619 C C . PRO A 1 196 ? -16.897 -6.119 14.355 1.00 97.38 196 PRO A C 1
ATOM 1621 O O . PRO A 1 196 ? -17.872 -6.874 14.363 1.00 97.38 196 PRO A O 1
ATOM 1624 N N . LYS A 1 197 ? -15.668 -6.539 14.665 1.00 97.44 197 LYS A N 1
ATOM 1625 C CA . LYS A 1 197 ? -15.376 -7.897 15.134 1.00 97.44 197 LYS A CA 1
ATOM 1626 C C . LYS A 1 197 ? -14.020 -7.994 15.823 1.00 97.44 197 LYS A C 1
ATOM 1628 O O . LYS A 1 197 ? -13.203 -7.074 15.778 1.00 97.44 197 LYS A O 1
ATOM 1633 N N . THR A 1 198 ? -13.776 -9.145 16.434 1.00 97.75 198 THR A N 1
ATOM 1634 C CA . THR A 1 198 ? -12.466 -9.504 16.977 1.00 97.75 198 THR A CA 1
ATOM 1635 C C . THR A 1 198 ? -11.607 -10.172 15.904 1.00 97.75 198 THR A C 1
ATOM 1637 O O . THR A 1 198 ? -12.104 -10.992 15.132 1.00 97.75 198 THR A O 1
ATOM 1640 N N . VAL A 1 199 ? -10.331 -9.797 15.841 1.00 97.81 199 VAL A N 1
ATOM 1641 C CA . VAL A 1 199 ? -9.331 -10.308 14.895 1.00 97.81 199 VAL A CA 1
ATOM 1642 C C . VAL A 1 199 ? -8.084 -10.695 15.683 1.00 97.81 199 VAL A C 1
ATOM 1644 O O . VAL A 1 199 ? -7.614 -9.909 16.511 1.00 97.81 199 VAL A O 1
ATOM 1647 N N . ALA A 1 200 ? -7.543 -11.886 15.428 1.00 97.56 200 ALA A N 1
ATOM 1648 C CA . ALA A 1 200 ? -6.279 -12.293 16.024 1.00 97.56 200 ALA A CA 1
ATOM 1649 C C . ALA A 1 200 ? -5.132 -11.460 15.433 1.00 97.56 200 ALA A C 1
ATOM 1651 O O . ALA A 1 200 ? -5.060 -11.250 14.222 1.00 97.56 200 ALA A O 1
ATOM 1652 N N . ILE A 1 201 ? -4.203 -11.003 16.276 1.00 97.56 201 ILE A N 1
ATOM 1653 C CA . ILE A 1 201 ? -3.017 -10.269 15.812 1.00 97.56 201 ILE A CA 1
ATOM 1654 C C . ILE A 1 201 ? -2.187 -11.137 14.866 1.00 97.56 201 ILE A C 1
ATOM 1656 O O . ILE A 1 201 ? -1.659 -10.628 13.883 1.00 97.56 201 ILE A O 1
ATOM 1660 N N . ARG A 1 202 ? -2.140 -12.452 15.092 1.00 96.75 202 ARG A N 1
ATOM 1661 C CA . ARG A 1 202 ? -1.465 -13.387 14.191 1.00 96.75 202 ARG A CA 1
ATOM 1662 C C . ARG A 1 202 ? -1.965 -13.287 12.745 1.00 96.75 202 ARG A C 1
ATOM 1664 O O . ARG A 1 202 ? -1.140 -13.155 11.851 1.00 96.75 202 ARG A O 1
ATOM 1671 N N . ASP A 1 203 ? -3.280 -13.237 12.519 1.00 97.56 203 ASP A N 1
ATOM 1672 C CA . ASP A 1 203 ? -3.853 -13.106 11.166 1.00 97.56 203 ASP A CA 1
ATOM 1673 C C . ASP A 1 203 ? -3.409 -11.802 10.480 1.00 97.56 203 ASP A C 1
ATOM 1675 O O . ASP A 1 203 ? -3.187 -11.754 9.269 1.00 97.56 203 ASP A O 1
ATOM 1679 N N . ILE A 1 204 ? -3.260 -10.735 11.271 1.00 98.12 204 ILE A N 1
ATOM 1680 C CA . ILE A 1 204 ? -2.785 -9.430 10.807 1.00 98.12 204 ILE A CA 1
ATOM 1681 C C . ILE A 1 204 ? -1.299 -9.490 10.435 1.00 98.12 204 ILE A 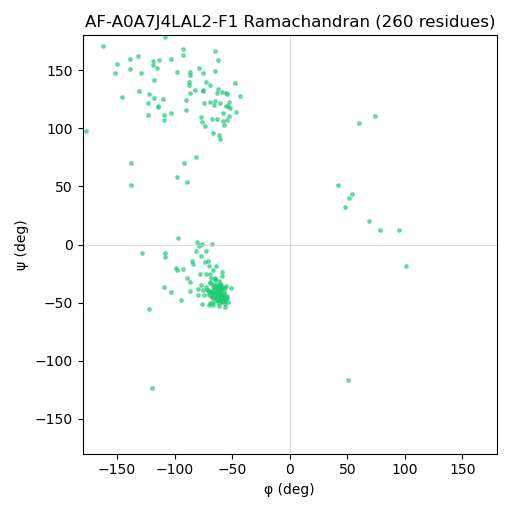C 1
ATOM 1683 O O . ILE A 1 204 ? -0.906 -8.921 9.416 1.00 98.12 204 ILE A O 1
ATOM 1687 N N . LEU A 1 205 ? -0.476 -10.143 11.256 1.00 97.88 205 LEU A N 1
ATOM 1688 C CA . LEU A 1 205 ? 0.977 -10.191 11.082 1.00 97.88 205 LEU A CA 1
ATOM 1689 C C . LEU A 1 205 ? 1.411 -11.173 9.988 1.00 97.88 205 LEU A C 1
ATOM 1691 O O . LEU A 1 205 ? 2.331 -10.851 9.233 1.00 97.88 205 LEU A O 1
ATOM 1695 N N . ASP A 1 206 ? 0.699 -12.293 9.840 1.00 97.44 206 ASP A N 1
ATOM 1696 C CA . ASP A 1 206 ? 0.932 -13.298 8.794 1.00 97.44 206 ASP A CA 1
ATOM 1697 C C . ASP A 1 206 ? 0.609 -12.749 7.387 1.00 97.44 206 ASP A C 1
ATOM 1699 O O . ASP A 1 206 ? 1.144 -13.222 6.381 1.00 97.44 206 ASP A O 1
ATOM 1703 N N . ASN A 1 207 ? -0.221 -11.704 7.289 1.00 97.81 207 ASN A N 1
ATOM 1704 C CA . ASN A 1 207 ? -0.514 -11.033 6.027 1.00 97.81 207 ASN A CA 1
ATOM 1705 C C . ASN A 1 207 ? 0.517 -9.928 5.705 1.00 97.81 207 ASN A C 1
ATOM 1707 O O . ASN A 1 207 ? 0.746 -9.037 6.522 1.00 97.81 207 ASN A O 1
ATOM 1711 N N . PRO A 1 208 ? 1.093 -9.879 4.489 1.00 97.12 208 PRO A N 1
ATOM 1712 C CA . PRO A 1 208 ? 2.164 -8.939 4.154 1.00 97.12 208 PRO A CA 1
ATOM 1713 C C . PRO A 1 208 ? 1.715 -7.484 3.921 1.00 97.12 208 PRO A C 1
ATOM 1715 O O . PRO A 1 208 ? 2.566 -6.644 3.626 1.00 97.12 208 PRO A O 1
ATOM 1718 N N . TYR A 1 209 ? 0.427 -7.134 4.039 1.00 98.12 209 TYR A N 1
ATOM 1719 C CA . TYR A 1 209 ? -0.061 -5.785 3.706 1.00 98.12 209 TYR A CA 1
ATOM 1720 C C . TYR A 1 209 ? 0.667 -4.657 4.461 1.00 98.12 209 TYR A C 1
ATOM 1722 O O . TYR A 1 209 ? 0.930 -3.595 3.893 1.00 98.12 209 TYR A O 1
ATOM 1730 N N . TRP A 1 210 ? 1.053 -4.885 5.720 1.00 98.38 210 TRP A N 1
ATOM 1731 C CA . TRP A 1 210 ? 1.801 -3.912 6.521 1.00 98.38 210 TRP A CA 1
ATOM 1732 C C . TRP A 1 210 ? 3.237 -3.725 6.010 1.00 98.38 210 TRP A C 1
ATOM 1734 O O . TRP A 1 210 ? 3.767 -2.612 6.028 1.00 98.38 210 TRP A O 1
ATOM 1744 N N . LYS A 1 211 ? 3.849 -4.778 5.454 1.00 98.44 211 LYS A N 1
ATOM 1745 C CA . LYS A 1 211 ? 5.138 -4.685 4.752 1.00 98.44 211 LYS A CA 1
ATOM 1746 C C . LYS A 1 211 ? 4.998 -3.855 3.481 1.00 98.44 211 LYS A C 1
ATOM 1748 O O . LYS A 1 211 ? 5.861 -3.032 3.188 1.00 98.44 211 LYS A O 1
ATOM 1753 N N . TYR A 1 212 ? 3.886 -4.000 2.756 1.00 98.44 212 TYR A N 1
ATOM 1754 C CA . TYR A 1 212 ? 3.613 -3.188 1.564 1.00 98.44 212 TYR A CA 1
ATOM 1755 C C . TYR A 1 212 ? 3.439 -1.710 1.896 1.00 98.44 212 TYR A C 1
ATOM 1757 O O . TYR A 1 212 ? 3.796 -0.866 1.085 1.00 98.44 212 TYR A O 1
ATOM 1765 N N . LEU A 1 213 ? 2.976 -1.381 3.101 1.00 98.19 213 LEU A N 1
ATOM 1766 C CA . LEU A 1 213 ? 2.962 -0.013 3.613 1.00 98.19 213 LEU A CA 1
ATOM 1767 C C . LEU A 1 213 ? 4.360 0.534 3.954 1.00 98.19 213 LEU A C 1
ATOM 1769 O O . LEU A 1 213 ? 4.519 1.747 4.085 1.00 98.19 213 LEU A O 1
ATOM 1773 N N . GLY A 1 214 ? 5.372 -0.327 4.041 1.00 97.69 214 GLY A N 1
ATOM 1774 C CA . GLY A 1 214 ? 6.753 0.017 4.374 1.00 97.69 214 GLY A CA 1
ATOM 1775 C C . GLY A 1 214 ? 7.112 -0.143 5.848 1.00 97.69 214 GLY A C 1
ATOM 1776 O O . GLY A 1 214 ? 8.173 0.316 6.268 1.00 97.69 214 GLY A O 1
ATOM 1777 N N . ILE A 1 215 ? 6.255 -0.802 6.631 1.00 98.00 215 ILE A N 1
ATOM 1778 C CA . ILE A 1 215 ? 6.550 -1.145 8.022 1.00 98.00 215 ILE A CA 1
ATOM 1779 C C . ILE A 1 215 ? 7.526 -2.328 8.039 1.00 98.00 215 ILE A C 1
ATOM 1781 O O . ILE A 1 215 ? 7.351 -3.307 7.315 1.00 98.00 215 ILE A O 1
ATOM 1785 N N . ARG A 1 216 ? 8.583 -2.214 8.850 1.00 95.94 216 ARG A N 1
ATOM 1786 C CA . ARG A 1 216 ? 9.733 -3.136 8.847 1.00 95.94 216 ARG A CA 1
ATOM 1787 C C . ARG A 1 216 ? 9.688 -4.203 9.936 1.00 95.94 216 ARG A C 1
ATOM 1789 O O . ARG A 1 216 ? 10.361 -5.217 9.800 1.00 95.94 216 ARG A O 1
ATOM 1796 N N . SER A 1 217 ? 8.907 -3.997 10.993 1.00 97.00 217 SER A N 1
ATOM 1797 C CA . SER A 1 217 ? 8.796 -4.943 12.100 1.00 97.00 217 SER A CA 1
ATOM 1798 C C . SER A 1 217 ? 7.357 -5.086 12.572 1.00 97.00 217 SER A C 1
ATOM 1800 O O . SER A 1 217 ? 6.558 -4.151 12.505 1.00 97.00 217 SER A O 1
ATOM 1802 N N . GLU A 1 218 ? 7.045 -6.268 13.090 1.00 97.94 218 GLU A N 1
ATOM 1803 C CA . GLU A 1 218 ? 5.744 -6.541 13.689 1.00 97.94 218 GLU A CA 1
ATOM 1804 C C . GLU A 1 218 ? 5.498 -5.705 14.949 1.00 97.94 218 GLU A C 1
ATOM 1806 O O . GLU A 1 218 ? 4.357 -5.349 15.225 1.00 97.94 218 GLU A O 1
ATOM 1811 N N . GLU A 1 219 ? 6.546 -5.342 15.700 1.00 98.12 219 GLU A N 1
ATOM 1812 C CA . GLU A 1 219 ? 6.382 -4.498 16.891 1.00 98.12 219 GLU A CA 1
ATOM 1813 C C . GLU A 1 219 ? 5.815 -3.125 16.530 1.00 98.12 219 GLU A C 1
ATOM 1815 O O . GLU A 1 219 ? 4.906 -2.645 17.194 1.00 98.12 219 GLU A O 1
ATOM 1820 N N . VAL A 1 220 ? 6.239 -2.538 15.404 1.00 98.19 220 VAL A N 1
ATOM 1821 C CA . VAL A 1 220 ? 5.659 -1.275 14.926 1.00 98.19 220 VAL A CA 1
ATOM 1822 C C . VAL A 1 220 ? 4.173 -1.441 14.589 1.00 98.19 220 VAL A C 1
ATOM 1824 O O . VAL A 1 220 ? 3.384 -0.535 14.846 1.00 98.19 220 VAL A O 1
ATOM 1827 N N . VAL A 1 221 ? 3.761 -2.592 14.045 1.00 98.56 221 VAL A N 1
ATOM 1828 C CA . VAL A 1 221 ? 2.336 -2.890 13.814 1.00 98.56 221 VAL A CA 1
ATOM 1829 C C . VAL A 1 221 ? 1.589 -2.952 15.148 1.00 98.56 221 VAL A C 1
ATOM 1831 O O . VAL A 1 221 ? 0.562 -2.287 15.299 1.00 98.56 221 VAL A O 1
ATOM 1834 N N . ARG A 1 222 ? 2.120 -3.691 16.131 1.00 98.56 222 ARG A N 1
ATOM 1835 C CA . ARG A 1 222 ? 1.543 -3.798 17.481 1.00 98.56 222 ARG A CA 1
ATOM 1836 C C . ARG A 1 222 ? 1.420 -2.432 18.150 1.00 98.56 222 ARG A C 1
ATOM 1838 O O . ARG A 1 222 ? 0.358 -2.115 18.676 1.00 98.56 222 ARG A O 1
ATOM 1845 N N . ASP A 1 223 ? 2.450 -1.597 18.078 1.00 98.38 223 ASP A N 1
ATOM 1846 C CA . ASP A 1 223 ? 2.456 -0.255 18.664 1.00 98.38 223 ASP A CA 1
ATOM 1847 C C . ASP A 1 223 ? 1.383 0.650 18.060 1.00 98.38 223 ASP A C 1
ATOM 1849 O O . ASP A 1 223 ? 0.659 1.325 18.794 1.00 98.38 223 ASP A O 1
ATOM 1853 N N . ILE A 1 224 ? 1.203 0.613 16.737 1.00 98.56 224 ILE A N 1
ATOM 1854 C CA . ILE A 1 224 ? 0.144 1.381 16.071 1.00 98.56 224 ILE A CA 1
ATOM 1855 C C . ILE A 1 224 ? -1.242 0.892 16.505 1.00 98.56 224 ILE A C 1
ATOM 1857 O O . ILE A 1 224 ? -2.144 1.703 16.716 1.00 98.56 224 ILE A O 1
ATOM 1861 N N . LEU A 1 225 ? -1.431 -0.418 16.671 1.00 98.50 225 LEU A N 1
ATOM 1862 C CA . LEU A 1 225 ? -2.698 -0.985 17.137 1.00 98.50 225 LEU A CA 1
ATOM 1863 C C . LEU A 1 225 ? -2.970 -0.651 18.615 1.00 98.50 225 LEU A C 1
ATOM 1865 O O . LEU A 1 225 ? -4.097 -0.294 18.964 1.00 98.50 225 LEU A O 1
ATOM 1869 N N . LYS A 1 226 ? -1.951 -0.687 19.481 1.00 98.12 226 LYS A N 1
ATOM 1870 C CA . LYS A 1 226 ? -2.047 -0.229 20.879 1.00 98.12 226 LYS A CA 1
ATOM 1871 C C . LYS A 1 226 ? -2.404 1.261 20.943 1.00 98.12 226 LYS A C 1
ATOM 1873 O O . LYS A 1 226 ? -3.276 1.646 21.723 1.00 98.12 226 LYS A O 1
ATOM 1878 N N . GLU A 1 227 ? -1.798 2.090 20.093 1.00 98.31 227 GLU A N 1
ATOM 1879 C CA . GLU A 1 227 ? -2.126 3.515 19.963 1.00 98.31 227 GLU A CA 1
ATOM 1880 C C . GLU A 1 227 ? -3.558 3.736 19.449 1.00 98.31 227 GLU A C 1
ATOM 1882 O O . GLU A 1 227 ? -4.287 4.584 19.962 1.00 98.31 227 GLU A O 1
ATOM 1887 N N . ALA A 1 228 ? -4.010 2.949 18.471 1.00 97.94 228 ALA A N 1
ATOM 1888 C CA . ALA A 1 228 ? -5.387 3.003 17.987 1.00 97.94 228 ALA A CA 1
ATOM 1889 C C . ALA A 1 228 ? -6.393 2.641 19.092 1.00 97.94 228 ALA A C 1
ATOM 1891 O O . ALA A 1 228 ? -7.459 3.252 19.188 1.00 97.94 228 ALA A O 1
ATOM 1892 N N . ASN A 1 229 ? -6.057 1.674 19.948 1.00 97.88 229 ASN A N 1
ATOM 1893 C CA . ASN A 1 229 ? -6.857 1.324 21.118 1.00 97.88 229 ASN A CA 1
ATOM 1894 C C . ASN A 1 229 ? -6.869 2.448 22.168 1.00 97.88 229 ASN A C 1
ATOM 1896 O O . ASN A 1 229 ? -7.941 2.811 22.647 1.00 97.88 229 ASN A O 1
ATOM 1900 N N . SER A 1 230 ? -5.721 3.059 22.485 1.00 97.31 230 SER A N 1
ATOM 1901 C CA . SER A 1 230 ? -5.664 4.170 23.453 1.00 97.31 230 SER A CA 1
ATOM 1902 C C . SER A 1 230 ? -6.417 5.417 22.973 1.00 97.31 230 SER A C 1
ATOM 1904 O O . SER A 1 230 ? -7.014 6.126 23.781 1.00 97.31 230 SER A O 1
ATOM 1906 N N . LYS A 1 231 ? -6.473 5.643 21.653 1.00 96.88 231 LYS A N 1
ATOM 1907 C CA . LYS A 1 231 ? -7.299 6.676 21.003 1.00 96.88 231 LYS A CA 1
ATOM 1908 C C . LYS A 1 231 ? -8.782 6.287 20.861 1.00 96.88 231 LYS A C 1
ATOM 1910 O O . LYS A 1 231 ? -9.570 7.072 20.339 1.00 96.88 231 LYS A O 1
ATOM 1915 N N . GLY A 1 232 ? -9.186 5.089 21.292 1.00 95.94 232 GLY A N 1
ATOM 1916 C CA . GLY A 1 232 ? -10.568 4.604 21.205 1.00 95.94 232 GLY A CA 1
ATOM 1917 C C . GLY A 1 232 ? -11.058 4.330 19.777 1.00 95.94 232 GLY A C 1
ATOM 1918 O O . GLY A 1 232 ? -12.268 4.309 19.530 1.00 95.94 232 GLY A O 1
ATOM 1919 N N . ILE A 1 233 ? -10.139 4.150 18.828 1.00 96.50 233 ILE A N 1
ATOM 1920 C CA . ILE A 1 233 ? -10.443 3.767 17.443 1.00 96.50 233 ILE A CA 1
ATOM 1921 C C . ILE A 1 233 ? -10.707 2.265 17.375 1.00 96.50 233 ILE A C 1
ATOM 1923 O O . ILE A 1 233 ? -11.678 1.828 16.760 1.00 96.50 233 ILE A O 1
ATOM 1927 N N . LEU A 1 234 ? -9.875 1.480 18.060 1.00 97.25 234 LEU A N 1
ATOM 1928 C CA . LEU A 1 234 ? -10.191 0.095 18.389 1.00 97.25 234 LEU A CA 1
ATOM 1929 C C . LEU A 1 234 ? -10.981 0.061 19.695 1.00 97.25 234 LEU A C 1
ATOM 1931 O O . LEU A 1 234 ? -10.810 0.915 20.565 1.00 97.25 234 LEU A O 1
ATOM 1935 N N . SER A 1 235 ? -11.869 -0.921 19.825 1.00 96.50 235 SER A N 1
ATOM 1936 C CA . SER A 1 235 ? -12.629 -1.096 21.058 1.00 96.50 235 SER A CA 1
ATOM 1937 C C . SER A 1 235 ? -11.773 -1.709 22.158 1.00 96.50 235 SER A C 1
ATOM 1939 O O . SER A 1 235 ? -11.992 -1.376 23.322 1.00 96.50 235 SER A O 1
ATOM 1941 N N . LYS A 1 236 ? -10.903 -2.666 21.807 1.00 96.50 236 LYS A N 1
ATOM 1942 C CA . LYS A 1 236 ? -10.033 -3.391 22.740 1.00 96.50 236 LYS A CA 1
ATOM 1943 C C . LYS A 1 236 ? -8.759 -3.862 22.039 1.00 96.50 236 LYS A C 1
ATOM 1945 O O . LYS A 1 236 ? -8.804 -4.244 20.870 1.00 96.50 236 LYS A O 1
ATOM 1950 N N . TYR A 1 237 ? -7.671 -3.912 22.800 1.00 97.12 237 TYR A N 1
ATOM 1951 C CA . TYR A 1 237 ? -6.454 -4.669 22.509 1.00 97.12 237 TYR A CA 1
ATOM 1952 C C . TYR A 1 237 ? -6.216 -5.599 23.699 1.00 97.12 237 TYR A C 1
ATOM 1954 O O . TYR A 1 237 ? -6.144 -5.120 24.831 1.00 97.12 237 TYR A O 1
ATOM 1962 N N . ILE A 1 238 ? -6.159 -6.908 23.468 1.00 95.00 238 ILE A N 1
ATOM 1963 C CA . ILE A 1 238 ? -6.053 -7.917 24.527 1.00 95.00 238 ILE A CA 1
ATOM 1964 C C . ILE A 1 238 ? -4.795 -8.747 24.293 1.00 95.00 238 ILE A C 1
ATOM 1966 O O . ILE A 1 238 ? -4.594 -9.272 23.199 1.00 95.00 238 ILE A O 1
ATOM 1970 N N . VAL A 1 239 ? -3.996 -8.877 25.351 1.00 92.69 239 VAL A N 1
ATOM 1971 C CA . VAL A 1 239 ? -2.885 -9.825 25.460 1.00 92.69 239 VAL A CA 1
ATOM 1972 C C . VAL A 1 239 ? -3.159 -10.669 26.697 1.00 92.69 239 VAL A C 1
ATOM 1974 O O . VAL A 1 239 ? -3.160 -10.136 27.807 1.00 92.69 239 VAL A O 1
ATOM 1977 N N . ALA A 1 240 ? -3.466 -11.948 26.511 1.00 85.44 240 ALA A N 1
ATOM 1978 C CA . ALA A 1 240 ? -3.694 -12.885 27.606 1.00 85.44 240 ALA A CA 1
ATOM 1979 C C . ALA A 1 240 ? -3.190 -14.271 27.203 1.00 85.44 240 ALA A C 1
ATOM 1981 O O . ALA A 1 240 ? -3.582 -14.779 26.155 1.00 85.44 240 ALA A O 1
ATOM 1982 N N . ASP A 1 241 ? -2.340 -14.870 28.035 1.00 86.38 241 ASP A N 1
ATOM 1983 C CA . ASP A 1 241 ? -1.681 -16.153 27.771 1.00 86.38 241 ASP A CA 1
ATOM 1984 C C . ASP A 1 241 ? -1.002 -16.178 26.384 1.00 86.38 241 ASP A C 1
ATOM 1986 O O . ASP A 1 241 ? -0.099 -15.383 26.123 1.00 86.38 241 ASP A O 1
ATOM 1990 N N . GLU A 1 242 ? -1.453 -17.056 25.485 1.00 82.06 242 GLU A N 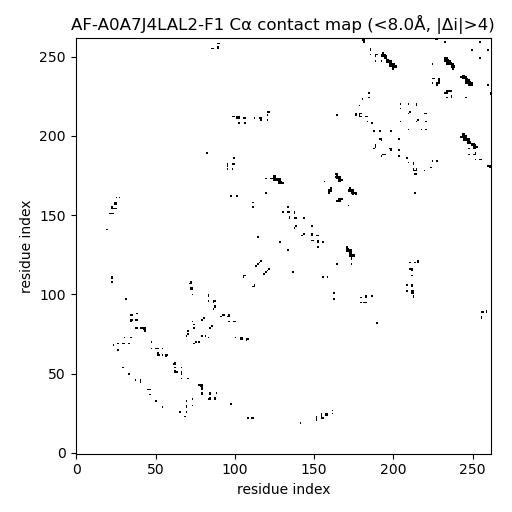1
ATOM 1991 C CA . GLU A 1 242 ? -0.987 -17.180 24.095 1.00 82.06 242 GLU A CA 1
ATOM 1992 C C . GLU A 1 242 ? -1.888 -16.435 23.086 1.00 82.06 242 GLU A C 1
ATOM 1994 O O . GLU A 1 242 ? -1.701 -16.536 21.872 1.00 82.06 242 GLU A O 1
ATOM 1999 N N . LEU A 1 243 ? -2.889 -15.690 23.568 1.00 89.56 243 LEU A N 1
ATOM 2000 C CA . LEU A 1 243 ? -3.874 -14.997 22.746 1.00 89.56 243 LEU A CA 1
ATOM 2001 C C . LEU A 1 243 ? -3.575 -13.495 22.667 1.00 89.56 243 LEU A C 1
ATOM 2003 O O . LEU A 1 243 ? -3.736 -12.744 23.633 1.00 89.56 243 LEU A O 1
ATOM 2007 N N . GLU A 1 244 ? -3.221 -13.046 21.466 1.00 96.75 244 GLU A N 1
ATOM 2008 C CA . GLU A 1 244 ? -3.075 -11.632 21.122 1.00 96.75 244 GLU A CA 1
ATOM 2009 C C . GLU A 1 244 ? -4.141 -11.249 20.082 1.00 96.75 244 GLU A C 1
ATOM 2011 O O . GLU A 1 244 ? -4.178 -11.812 18.984 1.00 96.75 244 GLU A O 1
ATOM 2016 N N . GLN A 1 245 ? -5.044 -10.319 20.413 1.00 97.50 245 GLN A N 1
ATOM 2017 C CA . GLN A 1 245 ? -6.175 -9.957 19.546 1.00 97.50 245 GLN A CA 1
ATOM 2018 C C . GLN A 1 245 ? -6.630 -8.502 19.709 1.00 97.50 245 GLN A C 1
ATOM 2020 O O . GLN A 1 245 ? -6.484 -7.891 20.771 1.00 97.50 245 GLN A O 1
ATOM 2025 N N . ILE A 1 246 ? -7.262 -7.971 18.663 1.00 98.00 246 ILE A N 1
ATOM 2026 C CA . ILE A 1 246 ? -7.945 -6.674 18.680 1.00 98.00 246 ILE A CA 1
ATOM 2027 C C . ILE A 1 246 ? -9.440 -6.852 18.460 1.00 98.00 246 ILE A C 1
ATOM 2029 O O . ILE A 1 246 ? -9.864 -7.759 17.753 1.00 98.00 246 ILE A O 1
ATOM 2033 N N . THR A 1 247 ? -10.241 -5.941 18.999 1.00 98.00 247 THR A N 1
ATOM 2034 C CA . THR A 1 247 ? -11.656 -5.805 18.640 1.00 98.00 247 THR A CA 1
ATOM 2035 C C . THR A 1 247 ? -11.859 -4.463 17.958 1.00 98.00 247 THR A C 1
ATOM 2037 O O . THR A 1 247 ? -11.606 -3.415 18.562 1.00 98.00 247 THR A O 1
ATOM 2040 N N . THR A 1 248 ? -12.315 -4.474 16.706 1.00 97.50 248 THR A N 1
ATOM 2041 C CA . THR A 1 248 ? -12.652 -3.244 15.985 1.00 97.50 248 THR A CA 1
ATOM 2042 C C . THR A 1 248 ? -13.943 -2.645 16.537 1.00 97.50 248 THR A C 1
ATOM 2044 O O . THR A 1 248 ? -14.872 -3.360 16.909 1.00 97.50 248 THR A O 1
ATOM 2047 N N . ARG A 1 249 ? -13.983 -1.312 16.658 1.00 97.31 249 ARG A N 1
ATOM 2048 C CA . ARG A 1 249 ? -15.167 -0.587 17.148 1.00 97.31 249 ARG A CA 1
ATOM 2049 C C . ARG A 1 249 ? -16.149 -0.261 16.025 1.00 97.31 249 ARG A C 1
ATOM 2051 O O . ARG A 1 249 ? -17.347 -0.205 16.276 1.00 97.31 249 ARG A O 1
ATOM 2058 N N . TYR A 1 250 ? -15.630 -0.024 14.828 1.00 97.56 250 TYR A N 1
ATOM 2059 C CA . TYR A 1 250 ? -16.378 0.467 13.678 1.00 97.56 250 TYR A CA 1
ATOM 2060 C C . TYR A 1 250 ? -16.328 -0.557 12.545 1.00 97.56 250 TYR A C 1
ATOM 2062 O O . TYR A 1 250 ? -15.387 -1.349 12.450 1.00 97.56 250 TYR A O 1
ATOM 2070 N N . SER A 1 251 ? -17.335 -0.525 11.677 1.00 97.38 251 SER A N 1
ATOM 2071 C CA . SER A 1 251 ? -17.202 -1.042 10.314 1.00 97.38 251 SER A CA 1
ATOM 2072 C C . SER A 1 251 ? -16.187 -0.208 9.522 1.00 97.38 251 SER A C 1
ATOM 2074 O O . SER A 1 251 ? -15.807 0.893 9.934 1.00 97.38 251 SER A O 1
ATOM 2076 N N . LEU A 1 252 ? -15.750 -0.717 8.367 1.00 97.19 252 LEU A N 1
ATOM 2077 C CA . LEU A 1 252 ? -14.893 0.056 7.465 1.00 97.19 252 LEU A CA 1
ATOM 2078 C C . LEU A 1 252 ? -15.574 1.365 7.040 1.00 97.19 252 LEU A C 1
ATOM 2080 O O . LEU A 1 252 ? -14.944 2.419 7.093 1.00 97.19 252 LEU A O 1
ATOM 2084 N N . ASP A 1 253 ? -16.847 1.305 6.651 1.00 96.62 253 ASP A N 1
ATOM 2085 C CA . ASP A 1 253 ? -17.580 2.475 6.162 1.00 96.62 253 ASP A CA 1
ATOM 2086 C C . ASP A 1 253 ? -17.716 3.541 7.252 1.00 96.62 253 ASP A C 1
ATOM 2088 O O . ASP A 1 253 ? -17.357 4.695 7.023 1.00 96.62 253 ASP A O 1
ATOM 2092 N N . GLU A 1 254 ? -18.103 3.156 8.472 1.00 97.31 254 GLU A N 1
ATOM 2093 C CA . GLU A 1 254 ? -18.172 4.084 9.608 1.00 97.31 254 GLU A CA 1
ATOM 2094 C C . GLU A 1 254 ? -16.805 4.691 9.947 1.00 97.31 254 GLU A C 1
ATOM 2096 O O . GLU A 1 254 ? -16.716 5.874 10.290 1.00 97.31 254 GLU A O 1
ATOM 2101 N N . LEU A 1 255 ? -15.729 3.898 9.871 1.00 97.19 255 LEU A N 1
ATOM 2102 C CA . LEU A 1 255 ? -14.371 4.380 10.117 1.00 97.19 255 LEU A CA 1
ATOM 2103 C C . LEU A 1 255 ? -13.975 5.459 9.104 1.00 97.19 255 LEU A C 1
ATOM 2105 O O . LEU A 1 255 ? -13.419 6.494 9.491 1.00 97.19 255 LEU A O 1
ATOM 2109 N N . LEU A 1 256 ? -14.284 5.229 7.825 1.00 97.12 256 LEU A N 1
ATOM 2110 C CA . LEU A 1 256 ? -14.026 6.184 6.757 1.00 97.12 256 LEU A CA 1
ATOM 2111 C C . LEU A 1 256 ? -14.912 7.427 6.915 1.00 97.12 256 LEU A C 1
ATOM 2113 O O . LEU A 1 256 ? -14.386 8.534 6.940 1.00 97.12 256 LEU A O 1
ATOM 2117 N N . GLU A 1 257 ? -16.227 7.286 7.093 1.00 95.88 257 GLU A N 1
ATOM 2118 C CA . GLU A 1 257 ? -17.165 8.411 7.254 1.00 95.88 257 GLU A CA 1
ATOM 2119 C C . GLU A 1 257 ? -16.784 9.346 8.408 1.00 95.88 257 GLU A C 1
ATOM 2121 O O . GLU A 1 257 ? -16.874 10.570 8.283 1.00 95.88 257 GLU A O 1
ATOM 2126 N N . ARG A 1 258 ? -16.274 8.781 9.508 1.00 96.00 258 ARG A N 1
ATOM 2127 C CA . ARG A 1 258 ? -15.761 9.532 10.664 1.00 96.00 258 ARG A CA 1
ATOM 2128 C C . ARG A 1 258 ? -14.415 10.218 10.411 1.00 96.00 258 ARG A C 1
ATOM 2130 O O . ARG A 1 258 ? -13.944 10.948 11.281 1.00 96.00 258 ARG A O 1
ATOM 2137 N N . LYS A 1 259 ? -13.790 9.995 9.251 1.00 95.38 259 LYS A N 1
ATOM 2138 C CA . LYS A 1 259 ? -12.474 10.519 8.849 1.00 95.38 259 LYS A CA 1
ATOM 2139 C C . LYS A 1 259 ? -11.390 10.258 9.891 1.00 95.38 259 LYS A C 1
ATOM 2141 O O . LYS A 1 259 ? -10.556 11.127 10.157 1.00 95.38 259 LYS A O 1
ATOM 2146 N N . ILE A 1 260 ? -11.409 9.074 10.501 1.00 92.62 260 ILE A N 1
ATOM 2147 C CA . ILE A 1 260 ? -10.483 8.730 11.582 1.00 92.62 260 ILE A CA 1
ATOM 2148 C C . ILE A 1 260 ? -9.034 8.837 11.083 1.00 92.62 260 ILE A C 1
ATOM 2150 O O . ILE A 1 260 ? -8.699 8.303 10.023 1.00 92.62 260 ILE A O 1
ATOM 2154 N N . LYS A 1 261 ? -8.186 9.523 11.859 1.00 92.50 261 LYS A N 1
ATOM 2155 C CA . LYS A 1 261 ? -6.735 9.643 11.655 1.00 92.50 261 LYS A CA 1
ATOM 2156 C C . LYS A 1 261 ? -5.996 9.291 12.946 1.00 92.50 261 LYS A C 1
ATOM 2158 O O . LYS A 1 261 ? -6.496 9.566 14.038 1.00 92.50 261 LYS A O 1
ATOM 2163 N N . ILE A 1 262 ? -4.808 8.707 12.802 1.00 89.50 262 ILE A N 1
ATOM 2164 C CA . ILE A 1 262 ? -3.874 8.393 13.896 1.00 89.50 262 ILE A CA 1
ATOM 2165 C C . ILE A 1 262 ? -2.586 9.166 13.716 1.00 89.50 262 ILE A C 1
ATOM 2167 O O . ILE A 1 262 ? -2.041 9.130 12.589 1.00 89.50 262 ILE A O 1
#

Sequence (262 aa):
MDRDTKTTDESVSAPECRVPTIIQQPLWEEAKNAVKMSLQYKIFDNFKENLYNSLHYNSSQTRKIYNTNIIGWFFPEKRLDTLLNNVWRIYHDEKLLQEIMRYQYLSVEEGVAKFVTDTILALDPGDEITSVQIKNFVNRMWNINERYAAKIVNRIRAALLCTGFATKRKELIIQKIEPPKTALIILTHYLFAQSPKTVAIRDILDNPYWKYLGIRSEEVVRDILKEANSKGILSKYIVADELEQITTRYSLDELLERKIKI

Radius of gyration: 22.09 Å; Cα contacts (8 Å, |Δi|>4): 310; chains: 1; bounding box: 45×82×58 Å

Foldseek 3Di:
DDDDDPDDDPPPPDPPPPQPPQQDADPQVLLLVLLVCLLVDQALVVSLVVSLVPDPDPDSVVSVVVSVVSCVQQVVVSHNPDPLNLLCVQQVDSVLSLLLSLLSNCVRRVLLVCCLQVPLLVDDQFDFDDLVNQLVSLCVPRVDDPVSSVVSSVRSVSSCCSSVQFDDDPTTGGHDQDQQLFSLVLVCLVPPNLDWFKDFLCVSVVDCSSSSSVDNDSVVVVVSLVVCVVVVQWVDFDDDDPTTMTTGPGHSSVCSNVVDDD

pLDDT: mean 90.32, std 16.5, range [28.47, 98.69]

Mean predicted aligned error: 6.66 Å

Nearest PDB structures (foldseek):
  8qbk-assembly1_G  TM=5.963E-01  e=4.487E+00  Escherichia coli BL21(DE3)
  8s0e-assembly1_G  TM=4.196E-01  e=1.628E+00  Homo sapiens
  6hlu-assembly1_A  TM=3.313E-01  e=4.721E+00  Chlorobaculum tepidum

Solvent-accessible surface area (backbone atoms only — not comparable to full-atom values): 15117 Å² total; per-residue (Å²): 134,84,88,81,86,81,78,80,79,79,77,76,74,72,76,76,79,72,75,70,82,72,77,61,74,69,55,57,69,63,38,53,49,46,51,65,53,42,74,82,42,94,48,50,65,64,39,54,53,48,50,38,70,68,46,92,55,88,48,69,67,57,25,51,54,50,42,49,50,44,37,56,41,78,30,69,86,66,56,71,92,38,71,68,39,52,49,39,75,67,64,71,39,69,67,57,44,49,44,48,47,29,31,42,40,35,74,62,40,53,75,54,34,49,46,40,64,73,48,53,56,73,50,59,63,67,41,75,51,53,72,63,60,47,44,53,49,51,45,75,74,63,74,59,60,69,75,62,44,56,54,46,39,54,22,47,54,47,38,34,43,72,62,53,52,24,44,84,69,97,50,35,30,31,42,78,57,74,74,53,49,40,48,50,54,53,48,49,21,65,76,74,26,57,50,56,43,77,44,50,46,62,67,58,66,75,39,64,62,55,49,50,57,53,46,74,50,68,65,62,54,51,51,48,52,52,51,33,28,76,71,61,59,23,68,41,71,47,80,54,96,94,47,47,34,38,27,45,59,41,27,37,67,57,41,50,76,68,62,68,77,108

Secondary structure (DSSP, 8-state):
-----------------------PPP-HHHHHHHHHHHTT-SSHHHHHHHHHHH---S-HHHHHHHHHHHHHHH-TTS-S--HHHHHHHHH--HHHHHHHHHHHHHHH-HHHHHHIIIIITTSPTT-EE-HHHHHHHHHHHH---HHHHHHHHHHHHHHHHHTTSEEESSSEEE------HHHHHHHHHHHH-SSS-EEEHHHHHHSTHHHHTT---HHHHHHHHHHHHHTTSEEEEEEETTEEEEEESS-HHHHHHTT---

=== Feature glossary ===
Reading guide. The protein is described through the following features:

Foldseek 3Di. A 3Di character summarizes, for each residue, the relative orientation of the Cα frame of its nearest spatial neighbor. Because it encodes fold topology rather than chemistry, 3Di alignments detect remote structural similarity that sequence alignment misses.

Contact-map, Ramachandran, and PAE plots. Plot images: a contact map (which residues are close in 3D, as an N×N binary image), a Ramachandran scatter (backbone torsion angles, revealing secondary-structure composition at a glance), and — for AlphaFold structures — a PAE heatmap (pairwise prediction confidence).

Radius of gyration, Cα contacts, bounding box. Radius of gyration (Rg) is the root-mean-square distance of Cα atoms from their centroid — a single number for overall size and compactness. A globular domain of N residues has Rg ≈ 2.2·N^0.38 Å; an extended or disordered chain has a much larger Rg. The Cα contact count is the number of residue pairs whose Cα atoms are within 8 Å and are more than four positions apart in sequence — a standard proxy for tertiary packing density. The bounding box is the smallest axis-aligned box enclosing all Cα atoms.

Secondary structure (8-state, DSSP). Eight-state secondary structure (DSSP): H is the canonical α-helix, G the tighter 3₁₀-helix, I the wider π-helix; E/B are β-structure, T and S are turns and bends, and '-' is everything else. DSSP derives these from the pattern of main-chain N–H···O=C hydrogen bonds, not from the sequence.

B-factor. B-factor (Debye–Waller factor) reflects atomic displacement in the crystal lattice. It is an experimental observable (units Å²), not a prediction; low values mean the atom is pinned down, high values mean it moves or is heterogeneous across the crystal.

pLDDT. pLDDT is the predicted lDDT-Cα score: AlphaFold's confidence that the local environment of each residue (all inter-atomic distances within 15 Å) is correctly placed. It is a per-residue number between 0 and 100, with higher meaning more reliable.

Nearest PDB structures. Nearest PDB neighbors are the top structural matches found by Foldseek when searching this structure against the entire Protein Data Bank. Each hit reports a TM-score (0 to 1; >0.5 almost always implies the same fold) and an E-value. These are *structural* homologs — they may share no detectable sequence similarity.

Solvent-accessible surface area. Accessible surface area quantifies burial. A residue with SASA near zero is packed into the hydrophobic core; one with SASA >100 Å² sits on the surface. Computed here via the Shrake–Rupley numerical algorithm with a 1.4 Å probe.

Rendered structure images. Structure images are PyMOL renders from six orthogonal camera directions. Cartoon representation draws helices as coils and strands as arrows; sticks shows the backbone as bonds; surface shows the solvent-excluded envelope. Rainbow coloring maps sequence position to hue (blue→red, N→C); chain coloring assigns a distinct color per polypeptide.

Backbone torsions (φ/ψ). φ (phi) and ψ (psi) are the two rotatable backbone dihedrals per residue: φ is the C(i-1)–N–Cα–C torsion, ψ is the N–Cα–C–N(i+1) torsion, both in degrees on (−180°, 180°]. α-helical residues cluster near (−60°, −45°); β-strand residues near (−120°, +130°). A Ramachandran plot is simply a scatter of (φ, ψ) for every residue.

Predicted aligned error. Predicted Aligned Error (PAE) is an AlphaFold confidence matrix: entry (i, j) is the expected error in the position of residue j, in ångströms, when the prediction is superimposed on the true structure at residue i. Low PAE within a block of residues means that block is internally rigid and well-predicted; high PAE between two blocks means their relative placement is uncertain even if each block individually is confident.

mmCIF coordinates. Structure coordinates are given as an mmCIF _atom_site loop: one row per atom with element, residue name, chain id, sequence number, and x/y/z position in Å. Only the four main-chain atoms per residue are included here; side chains are omitted to keep the record compact.

InterPro / GO / CATH / organism. Database cross-references. InterPro integrates a dozen domain/family signature databases into unified entries with residue-range hits. GO terms attach function/process/location labels with evidence codes. CATH codes position the fold in a four-level structural taxonomy. Organism is the NCBI-taxonomy species name.

Secondary structure (3-state, P-SEA). SS3 is a coarse helix/strand/coil call (letters a/b/c) made by the P-SEA algorithm from inter-Cα distances and dihedrals. It is less detailed than DSSP but needs only Cα positions.

Sequence. Sequence gives the chain of amino acids in standard one-letter code (A=alanine, C=cysteine, …, Y=tyrosine), read N→C. It is the only feature that is directly encoded by the gene; all structural features are derived from the folded form of this sequence.